Protein AF-A0A3B9KSN0-F1 (afdb_monomer)

Mean predicted aligned error: 15.6 Å

Foldseek 3Di:
DDDDDDDDDDDDDDDDDDDPDDDPDDPPLVVVVVCPVVCVVVLVVDPDPVVNVVVVVVNVVVCVVPVPPPPVVQDLKWWLLNLCVVVVVVVQFPWAEEEEEELQQATSVRAHSQQSPPDDPGHHDQEYEYEDEPVCPPRGRDPPRDDDPNHDYHYAYPPDGDDDPVRLLVTQAYEYGHAAQQFPPTPSLVVLLVRQVSCLVNVHEYEYGKDFHVDFLPDFDDDQDPVLRGHGRRSAISLRSNVVSCPPPRPPHRYAYSHMDRRDCPPDPRPVDNDPDDPVPRPDDDDDDDDDDDD

Nearest PDB structures (foldseek):
  4k05-assembly1_A  TM=8.332E-01  e=2.828E-12  Bacteroides fragilis NCTC 9343
  4jja-assembly1_A  TM=7.643E-01  e=1.965E-10  Bacteroides fragilis NCTC 9343
  3ezs-assembly1_B  TM=4.685E-01  e=1.096E-02  Helicobacter pylori 26695
  5b3h-assembly2_E  TM=4.345E-01  e=6.315E-01  Arabidopsis thaliana
  4wqm-assembly1_A  TM=4.660E-01  e=2.821E+00  Ectopseudomonas mendocina

Secondary structure (DSSP, 8-state):
---------------------------HHHHHHT-HHHHHHHHHH--SHHHHHHHHHHHHHHHHHT---------SEE-HHHHHHHTTTGGGBTSEEEEEE-TT-B-TTS-BHHHHT---TTBEEEEEEEEE-GGGTT----TTPPPPTT-EEEEEETTB----HHHHTT-SEEEEE----SBTT-HHHHHHHHHHHHHHHHTPEEEEE----SS-TT--EEEEETTTTEEEE----HHHHHHHHHHHTSTT-EEEEEPPEES-TTS-TT-S-S-SS-GGG----SS--------

Sequence (295 aa):
MWYSVRFHISLFLRTEKVCVSFFPIFPIPLIFLLNIPFLYRILPEMQHPHYKVLFLLLLLVSCLLFSPKNTSAESPVSYGIDVLKDLEYEPLEWRRTAVFCNHSSLNRQGRHLLDVLNPSDQIAIPLIYIFNAPQWKGLSIPEETIWMDSTIIRYQQYPYFHFHIRDILSCDAILFDMQLSGIVDDPALSILQIAASLAQKHDLELIVCDRPPLARVDTCQGPWHEGFELPYQYGLTSGELAHYFGTYFFPGLRLSIIPMDIRNRQDIPHLTSPYPVKVDTLLLNSEQGKYVIGL

Solvent-accessible surface area (backbone atoms only — not comparable to full-atom values): 17989 Å² total; per-residue (Å²): 144,76,89,79,86,79,87,84,84,88,80,92,76,86,80,93,73,88,79,86,74,88,69,78,91,64,64,72,65,59,65,57,70,77,32,63,74,57,54,69,60,51,66,74,70,55,88,53,72,68,60,56,54,52,50,52,49,52,51,50,51,49,49,65,77,60,52,77,75,83,69,70,79,73,65,47,53,36,38,6,64,43,42,40,56,75,54,73,41,59,96,43,45,91,31,36,28,30,37,41,35,38,58,60,25,49,39,87,86,68,47,42,51,62,52,71,67,48,94,49,100,58,53,43,58,57,33,36,39,41,51,44,42,79,90,46,70,94,64,59,64,64,88,85,59,58,79,63,94,81,41,46,77,43,84,35,45,58,95,58,77,84,83,56,66,70,64,61,71,67,34,48,29,38,39,38,32,62,66,40,59,31,42,72,92,31,68,55,56,55,49,51,55,48,48,48,49,53,16,40,76,67,73,19,34,32,35,28,35,13,37,71,29,74,38,65,47,90,44,73,44,71,64,74,38,81,94,75,74,37,34,34,25,53,29,46,33,56,34,56,47,50,52,49,42,30,64,77,75,31,72,84,37,46,61,46,51,37,59,58,48,68,60,65,72,85,78,50,101,76,49,94,59,96,50,100,56,73,76,92,65,54,87,62,86,80,86,77,95,76,87,84,91,81,136

Structure (mmCIF, N/CA/C/O backbone):
data_AF-A0A3B9KSN0-F1
#
_entry.id   AF-A0A3B9KSN0-F1
#
loop_
_atom_site.group_PDB
_atom_site.id
_atom_site.type_symbol
_atom_site.label_atom_id
_atom_site.label_alt_id
_atom_site.label_comp_id
_atom_site.label_asym_id
_atom_site.label_entity_id
_atom_site.label_seq_id
_atom_site.pdbx_PDB_ins_code
_atom_site.Cartn_x
_atom_site.Cartn_y
_atom_site.Cartn_z
_atom_site.occupancy
_atom_site.B_iso_or_equiv
_atom_site.auth_seq_id
_atom_site.auth_comp_id
_atom_site.auth_asym_id
_atom_site.auth_atom_id
_atom_site.pdbx_PDB_model_num
ATOM 1 N N . MET A 1 1 ? 17.320 25.931 -37.138 1.00 36.78 1 MET A N 1
ATOM 2 C CA . MET A 1 1 ? 16.152 25.651 -37.994 1.00 36.78 1 MET A CA 1
ATOM 3 C C . MET A 1 1 ? 14.894 25.828 -37.152 1.00 36.78 1 MET A C 1
ATOM 5 O O . MET A 1 1 ? 14.400 24.875 -36.582 1.00 36.78 1 MET A O 1
ATOM 9 N N . TRP A 1 2 ? 14.465 27.079 -36.986 1.00 24.19 2 TRP A N 1
ATOM 10 C CA . TRP A 1 2 ? 13.193 27.486 -36.382 1.00 24.19 2 TRP A CA 1
ATOM 11 C C . TRP A 1 2 ? 12.721 28.663 -37.235 1.00 24.19 2 TRP A C 1
ATOM 13 O O . TRP A 1 2 ? 13.391 29.694 -37.287 1.00 24.19 2 TRP A O 1
ATOM 23 N N . TYR A 1 3 ? 11.646 28.470 -37.996 1.00 25.97 3 TYR A N 1
ATOM 24 C CA . TYR A 1 3 ? 11.054 29.524 -38.812 1.00 25.97 3 TYR A CA 1
ATOM 25 C C . TYR A 1 3 ? 10.249 30.455 -37.900 1.00 25.97 3 TYR A C 1
ATOM 27 O O . TYR A 1 3 ? 9.183 30.094 -37.413 1.00 25.97 3 TYR A O 1
ATOM 35 N N . SER A 1 4 ? 10.767 31.663 -37.674 1.00 27.12 4 SER A N 1
ATOM 36 C CA . SER A 1 4 ? 9.970 32.805 -37.231 1.00 27.12 4 SER A CA 1
ATOM 37 C C . SER A 1 4 ? 9.378 33.452 -38.477 1.00 27.12 4 SER A C 1
ATOM 39 O O . SER A 1 4 ? 10.101 34.060 -39.266 1.00 27.12 4 SER A O 1
ATOM 41 N N . VAL A 1 5 ? 8.071 33.305 -38.685 1.00 27.94 5 VAL A N 1
ATOM 42 C CA . VAL A 1 5 ? 7.364 34.080 -39.707 1.00 27.94 5 VAL A CA 1
ATOM 43 C C . VAL A 1 5 ? 6.864 35.362 -39.048 1.00 27.94 5 VAL A C 1
ATOM 45 O O . VAL A 1 5 ? 5.807 35.402 -38.426 1.00 27.94 5 VAL A O 1
ATOM 48 N N . ARG A 1 6 ? 7.673 36.419 -39.164 1.00 27.30 6 ARG A N 1
ATOM 49 C CA . ARG A 1 6 ? 7.246 37.810 -38.981 1.00 27.30 6 ARG A CA 1
ATOM 50 C C . ARG A 1 6 ? 6.526 38.257 -40.249 1.00 27.30 6 ARG A C 1
ATOM 52 O O . ARG A 1 6 ? 7.155 38.329 -41.300 1.00 27.30 6 ARG A O 1
ATOM 59 N N . PHE A 1 7 ? 5.258 38.641 -40.142 1.00 27.08 7 PHE A N 1
ATOM 60 C CA . PHE A 1 7 ? 4.643 39.516 -41.138 1.00 27.08 7 PHE A CA 1
ATOM 61 C C . PHE A 1 7 ? 4.786 40.966 -40.677 1.00 27.08 7 PHE A C 1
ATOM 63 O O . PHE A 1 7 ? 4.162 41.400 -39.712 1.00 27.08 7 PHE A O 1
ATOM 70 N N . HIS A 1 8 ? 5.654 41.701 -41.369 1.00 29.08 8 HIS A N 1
ATOM 71 C CA . HIS A 1 8 ? 5.742 43.154 -41.310 1.00 29.08 8 HIS A CA 1
ATOM 72 C C . HIS A 1 8 ? 4.988 43.714 -42.516 1.00 29.08 8 HIS A C 1
ATOM 74 O O . HIS A 1 8 ? 5.345 43.414 -43.652 1.00 29.08 8 HIS A O 1
ATOM 80 N N . ILE A 1 9 ? 3.990 44.561 -42.278 1.00 29.14 9 ILE A N 1
ATOM 81 C CA . ILE A 1 9 ? 3.516 45.520 -43.277 1.00 29.14 9 ILE A CA 1
ATOM 82 C C . ILE A 1 9 ? 3.751 46.895 -42.666 1.00 29.14 9 ILE A C 1
ATOM 84 O O . ILE A 1 9 ? 3.151 47.246 -41.650 1.00 29.14 9 ILE A O 1
ATOM 88 N N . SER A 1 10 ? 4.696 47.635 -43.240 1.00 34.50 10 SER A N 1
ATOM 89 C CA . SER A 1 10 ? 4.918 49.036 -42.916 1.00 34.50 10 SER A CA 1
ATOM 90 C C . SER A 1 10 ? 3.967 49.892 -43.748 1.00 34.50 10 SER A C 1
ATOM 92 O O . SER A 1 10 ? 3.859 49.718 -44.958 1.00 34.50 10 SER A O 1
ATOM 94 N N . LEU A 1 11 ? 3.314 50.862 -43.113 1.00 25.05 11 LEU A N 1
ATOM 95 C CA . LEU A 1 11 ? 2.949 52.091 -43.802 1.00 25.05 11 LEU A CA 1
ATOM 96 C C . LEU A 1 11 ? 3.168 53.258 -42.842 1.00 25.05 11 LEU A C 1
ATOM 98 O O . LEU A 1 11 ? 2.538 53.379 -41.794 1.00 25.05 11 LEU A O 1
ATOM 102 N N . PHE A 1 12 ? 4.138 54.082 -43.206 1.00 33.22 12 PHE A N 1
ATOM 103 C CA . PHE A 1 12 ? 4.416 55.367 -42.597 1.00 33.22 12 PHE A CA 1
ATOM 104 C C . PHE A 1 12 ? 3.365 56.355 -43.120 1.00 33.22 12 PHE A C 1
ATOM 106 O O . PHE A 1 12 ? 3.214 56.455 -44.334 1.00 33.22 12 PHE A O 1
ATOM 113 N N . LEU A 1 13 ? 2.651 57.051 -42.227 1.00 28.09 13 LEU A N 1
ATOM 114 C CA . LEU A 1 13 ? 2.314 58.487 -42.278 1.00 28.09 13 LEU A CA 1
ATOM 115 C C . LEU A 1 13 ? 1.107 58.809 -41.376 1.00 28.09 13 LEU A C 1
ATOM 117 O O . LEU A 1 13 ? -0.019 58.415 -41.643 1.00 28.09 13 LEU A O 1
ATOM 121 N N . ARG A 1 14 ? 1.412 59.595 -40.337 1.00 34.41 14 ARG A N 1
ATOM 122 C CA . ARG A 1 14 ? 0.699 60.783 -39.836 1.00 34.41 14 ARG A CA 1
ATOM 123 C C . ARG A 1 14 ? -0.831 60.721 -39.645 1.00 34.41 14 ARG A C 1
ATOM 125 O O . ARG A 1 14 ? -1.602 60.592 -40.585 1.00 34.41 14 ARG A O 1
ATOM 132 N N . THR A 1 15 ? -1.205 61.129 -38.432 1.00 36.09 15 THR A N 1
ATOM 133 C CA . THR A 1 15 ? -2.512 61.609 -37.940 1.00 36.09 15 THR A CA 1
ATOM 134 C C . THR A 1 15 ? -3.448 60.570 -37.320 1.00 36.09 15 THR A C 1
ATOM 136 O O . THR A 1 15 ? -3.740 59.516 -37.873 1.00 36.09 15 THR A O 1
ATOM 139 N N . GLU A 1 16 ? -3.847 60.919 -36.098 1.00 43.97 16 GLU A N 1
ATOM 140 C CA . GLU A 1 16 ? -4.714 60.235 -35.146 1.00 43.97 16 GLU A CA 1
ATOM 141 C C . GLU A 1 16 ? -5.924 59.547 -35.784 1.00 43.97 16 GLU A C 1
ATOM 143 O O . GLU A 1 16 ? -6.789 60.207 -36.358 1.00 43.97 16 GLU A O 1
ATOM 148 N N . LYS A 1 17 ? -6.043 58.228 -35.588 1.00 30.02 17 LYS A N 1
ATOM 149 C CA . LYS A 1 17 ? -7.334 57.534 -35.613 1.00 30.02 17 LYS A CA 1
ATOM 150 C C . LYS A 1 17 ? -7.382 56.451 -34.545 1.00 30.02 17 LYS A C 1
ATOM 152 O O . LYS A 1 17 ? -6.496 55.609 -34.431 1.00 30.02 17 LYS A O 1
ATOM 157 N N . VAL A 1 18 ? -8.459 56.529 -33.773 1.00 36.50 18 VAL A N 1
ATOM 158 C CA . VAL A 1 18 ? -8.940 55.566 -32.785 1.00 36.50 18 VAL A CA 1
ATOM 159 C C . VAL A 1 18 ? -8.891 54.153 -33.368 1.00 36.50 18 VAL A C 1
ATOM 161 O O . VAL A 1 18 ? -9.533 53.869 -34.378 1.00 36.50 18 VAL A O 1
ATOM 164 N N . CYS A 1 19 ? -8.129 53.271 -32.724 1.00 24.30 19 CYS A N 1
ATOM 165 C CA . CYS A 1 19 ? -8.075 51.858 -33.065 1.00 24.30 19 CYS A CA 1
ATOM 166 C C . CYS A 1 19 ? -9.128 51.129 -32.219 1.00 24.30 19 CYS A C 1
ATOM 168 O O . CYS A 1 19 ? -8.938 50.936 -31.020 1.00 24.30 19 CYS A O 1
ATOM 170 N N . VAL A 1 20 ? -10.257 50.766 -32.829 1.00 36.06 20 VAL A N 1
ATOM 171 C CA . VAL A 1 20 ? -11.187 49.786 -32.254 1.00 36.06 20 VAL A CA 1
ATOM 172 C C . VAL A 1 20 ? -10.593 48.412 -32.545 1.00 36.06 20 VAL A C 1
ATOM 174 O O . VAL A 1 20 ? -10.783 47.853 -33.623 1.00 36.06 20 VAL A O 1
ATOM 177 N N . SER A 1 21 ? -9.802 47.893 -31.611 1.00 30.80 21 SER A N 1
ATOM 178 C CA . SER A 1 21 ? -9.329 46.513 -31.650 1.00 30.80 21 SER A CA 1
ATOM 179 C C . SER A 1 21 ? -10.464 45.580 -31.229 1.00 30.80 21 SER A C 1
ATOM 181 O O . SER A 1 21 ? -10.981 45.661 -30.115 1.00 30.80 21 SER A O 1
ATOM 183 N N . PHE A 1 22 ? -10.858 44.688 -32.139 1.00 32.22 22 PHE A N 1
ATOM 184 C CA . PHE A 1 22 ? -11.723 43.547 -31.846 1.00 32.22 22 PHE A CA 1
ATOM 185 C C . PHE A 1 22 ? -11.026 42.652 -30.811 1.00 32.22 22 PHE A C 1
ATOM 187 O O . PHE A 1 22 ? -10.091 41.922 -31.138 1.00 32.22 22 PHE A O 1
ATOM 194 N N . PHE A 1 23 ? -11.462 42.732 -29.556 1.00 32.53 23 PHE A N 1
ATOM 195 C CA . PHE A 1 23 ? -11.124 41.744 -28.537 1.00 32.53 23 PHE A CA 1
ATOM 196 C C . PHE A 1 23 ? -12.028 40.513 -28.701 1.00 32.53 23 PHE A C 1
ATOM 198 O O . PHE A 1 23 ? -13.193 40.663 -29.086 1.00 32.53 23 PHE A O 1
ATOM 205 N N . PRO A 1 24 ? -11.530 39.296 -28.413 1.00 36.47 24 PRO A N 1
ATOM 206 C CA . PRO A 1 24 ? -12.381 38.117 -28.332 1.00 36.47 24 PRO A CA 1
ATOM 207 C C . PRO A 1 24 ? -13.467 38.367 -27.281 1.00 36.47 24 PRO A C 1
ATOM 209 O O . PRO A 1 24 ? -13.232 39.071 -26.299 1.00 36.47 24 PRO A O 1
ATOM 212 N N . ILE A 1 25 ? -14.661 37.826 -27.523 1.00 39.28 25 ILE A N 1
ATOM 213 C CA . ILE A 1 25 ? -15.854 37.996 -26.689 1.00 39.28 25 ILE A CA 1
ATOM 214 C C . ILE A 1 25 ? -15.565 37.412 -25.299 1.00 39.28 25 ILE A C 1
ATOM 216 O O . ILE A 1 25 ? -15.807 36.240 -25.030 1.00 39.28 25 ILE A O 1
ATOM 220 N N . PHE A 1 26 ? -15.000 38.228 -24.415 1.00 37.03 26 PHE A N 1
ATOM 221 C CA . PHE A 1 26 ? -14.989 37.959 -22.989 1.00 37.03 26 PHE A CA 1
ATOM 222 C C . PHE A 1 26 ? -16.405 38.194 -22.463 1.00 37.03 26 PHE A C 1
ATOM 224 O O . PHE A 1 26 ? -17.075 39.126 -22.925 1.00 37.03 26 PHE A O 1
ATOM 231 N N . PRO A 1 27 ? -16.888 37.393 -21.497 1.00 42.38 27 PRO A N 1
ATOM 232 C CA . PRO A 1 27 ? -18.123 37.731 -20.815 1.00 42.38 27 PRO A CA 1
ATOM 233 C C . PRO A 1 27 ? -17.962 39.152 -20.263 1.00 42.38 27 PRO A C 1
ATOM 235 O O . PRO A 1 27 ? -16.996 39.446 -19.560 1.00 42.38 27 PRO A O 1
ATOM 238 N N . ILE A 1 28 ? -18.900 40.031 -20.622 1.00 50.53 28 ILE A N 1
ATOM 239 C CA . ILE A 1 28 ? -18.973 41.453 -20.246 1.00 50.53 28 ILE A CA 1
ATOM 240 C C . ILE A 1 28 ? -18.545 41.733 -18.780 1.00 50.53 28 ILE A C 1
ATOM 242 O O . ILE A 1 28 ? -17.864 42.737 -18.565 1.00 50.53 28 ILE A O 1
ATOM 246 N N . PRO A 1 29 ? -18.816 40.867 -17.776 1.00 50.41 29 PRO A N 1
ATOM 247 C CA . PRO A 1 29 ? -18.314 41.087 -16.414 1.00 50.41 29 PRO A CA 1
ATOM 248 C C . PRO A 1 29 ? -16.789 41.034 -16.232 1.00 50.41 29 PRO A C 1
ATOM 250 O O . PRO A 1 29 ? -16.265 41.735 -15.367 1.00 50.41 29 PRO A O 1
ATOM 253 N N . LEU A 1 30 ? -16.045 40.259 -17.031 1.00 44.59 30 LEU A N 1
ATOM 254 C CA . LEU A 1 30 ? -14.591 40.121 -16.860 1.00 44.59 30 LEU A CA 1
ATOM 255 C C . LEU A 1 30 ? -13.837 41.399 -17.268 1.00 44.59 30 LEU A C 1
ATOM 257 O O . LEU A 1 30 ? -12.815 41.742 -16.677 1.00 44.59 30 LEU A O 1
ATOM 261 N N . ILE A 1 31 ? -14.385 42.144 -18.233 1.00 51.75 31 ILE A N 1
ATOM 262 C CA . ILE A 1 31 ? -13.849 43.438 -18.681 1.00 51.75 31 ILE A CA 1
ATOM 263 C C . ILE A 1 31 ? -13.995 44.503 -17.580 1.00 51.75 31 ILE A C 1
ATOM 265 O O . ILE A 1 31 ? -13.117 45.352 -17.431 1.00 51.75 31 ILE A O 1
ATOM 269 N N . PHE A 1 32 ? -15.063 44.441 -16.777 1.00 51.66 32 PHE A N 1
ATOM 270 C CA . PHE A 1 32 ? -15.295 45.381 -15.676 1.00 51.66 32 PHE A CA 1
ATOM 271 C C . PHE A 1 32 ? -14.448 45.078 -14.434 1.00 51.66 32 PHE A C 1
ATOM 273 O O . PHE A 1 32 ? -13.968 46.011 -13.792 1.00 51.66 32 PHE A O 1
ATOM 280 N N . LEU A 1 33 ? -14.208 43.801 -14.121 1.00 51.72 33 LEU A N 1
ATOM 281 C CA . LEU A 1 33 ? -13.356 43.400 -12.992 1.00 51.72 33 LEU A CA 1
ATOM 282 C C . LEU A 1 33 ? -11.872 43.741 -13.212 1.00 51.72 33 LEU A C 1
ATOM 284 O O . LEU A 1 33 ? -11.186 44.122 -12.267 1.00 51.72 33 LEU A O 1
ATOM 288 N N . LEU A 1 34 ? -11.380 43.671 -14.454 1.00 48.75 34 LEU A N 1
ATOM 289 C CA . LEU A 1 34 ? -9.981 43.971 -14.795 1.00 48.75 34 LEU A CA 1
ATOM 290 C C . LEU A 1 34 ? -9.664 45.472 -14.917 1.00 48.75 34 LEU A C 1
ATOM 292 O O . LEU A 1 34 ? -8.503 45.834 -15.099 1.00 48.75 34 LEU A O 1
ATOM 296 N N . ASN A 1 35 ? -10.656 46.360 -14.806 1.00 54.72 35 ASN A N 1
ATOM 297 C CA . ASN A 1 35 ? -10.470 47.794 -15.030 1.00 54.72 35 ASN A CA 1
ATOM 298 C C . ASN A 1 35 ? -11.071 48.654 -13.905 1.00 54.72 35 ASN A C 1
ATOM 300 O O . ASN A 1 35 ? -11.864 49.569 -14.133 1.00 54.72 35 ASN A O 1
ATOM 304 N N . ILE A 1 36 ? -10.621 48.416 -12.668 1.00 60.38 36 ILE A N 1
ATOM 305 C CA . ILE A 1 36 ? -10.849 49.323 -11.527 1.00 60.38 36 ILE A CA 1
ATOM 306 C C . ILE A 1 36 ? -10.570 50.805 -11.891 1.00 60.38 36 ILE A C 1
ATOM 308 O O . ILE A 1 36 ? -11.395 51.653 -11.544 1.00 60.38 36 ILE A O 1
ATOM 312 N N . PRO A 1 37 ? -9.517 51.164 -12.665 1.00 59.88 37 PRO A N 1
ATOM 313 C CA . PRO A 1 37 ? -9.276 52.556 -13.065 1.00 59.88 37 PRO A CA 1
ATOM 314 C C . PRO A 1 37 ? -10.385 53.170 -13.938 1.00 59.88 37 PRO A C 1
ATOM 316 O O . PRO A 1 37 ? -10.614 54.377 -13.889 1.00 59.88 37 PRO A O 1
ATOM 319 N N . PHE A 1 38 ? -11.096 52.359 -14.727 1.00 65.19 38 PHE A N 1
ATOM 320 C CA . PHE A 1 38 ? -12.195 52.815 -15.584 1.00 65.19 38 PHE A CA 1
ATOM 321 C C . PHE A 1 38 ? -13.448 53.160 -14.766 1.00 65.19 38 PHE A C 1
ATOM 323 O O . PHE A 1 38 ? -14.085 54.188 -15.001 1.00 65.19 38 PHE A O 1
ATOM 330 N N . LEU A 1 39 ? -13.754 52.353 -13.743 1.00 63.25 39 LEU A N 1
ATOM 331 C CA . LEU A 1 39 ? -14.859 52.593 -12.806 1.00 63.25 39 LEU A CA 1
ATOM 332 C C . LEU A 1 39 ? -14.691 53.916 -12.044 1.00 63.25 39 LEU A C 1
ATOM 334 O O . LEU A 1 39 ? -15.645 54.692 -11.946 1.00 63.25 39 LEU A O 1
ATOM 338 N N . TYR A 1 40 ? -13.470 54.219 -11.589 1.00 66.31 40 TYR A N 1
ATOM 339 C CA . TYR A 1 40 ? -13.146 55.492 -10.930 1.00 66.31 40 TYR A CA 1
ATOM 340 C C . TYR A 1 40 ? -13.321 56.717 -11.838 1.00 66.31 40 TYR A C 1
ATOM 342 O O . TYR A 1 40 ? -13.519 57.819 -11.330 1.00 66.31 40 TYR A O 1
ATOM 350 N N . ARG A 1 41 ? -13.280 56.541 -13.165 1.00 68.50 41 ARG A N 1
ATOM 351 C CA . ARG A 1 41 ? -13.418 57.633 -14.138 1.00 68.50 41 ARG A CA 1
ATOM 352 C C . ARG A 1 41 ? -14.873 57.932 -14.511 1.00 68.50 41 ARG A C 1
ATOM 354 O O . ARG A 1 41 ? -15.208 59.090 -14.710 1.00 68.50 41 ARG A O 1
ATOM 361 N N . ILE A 1 42 ? -15.738 56.915 -14.556 1.00 70.31 42 ILE A N 1
ATOM 362 C CA . ILE A 1 42 ? -17.151 57.058 -14.965 1.00 70.31 42 ILE A CA 1
ATOM 363 C C . ILE A 1 42 ? -18.060 57.471 -13.802 1.00 70.31 42 ILE A C 1
ATOM 365 O O . ILE A 1 42 ? -18.980 58.271 -13.978 1.00 70.31 42 ILE A O 1
ATOM 369 N N . LEU A 1 43 ? -17.824 56.939 -12.597 1.00 68.44 43 LEU A N 1
ATOM 370 C CA . LEU A 1 43 ? -18.660 57.231 -11.425 1.00 68.44 43 LEU A CA 1
ATOM 371 C C . LEU A 1 43 ? -18.779 58.739 -11.095 1.00 68.44 43 LEU A C 1
ATOM 373 O O . LEU A 1 43 ? -19.865 59.151 -10.670 1.00 68.44 43 LEU A O 1
ATOM 377 N N . PRO A 1 44 ? -17.742 59.585 -11.275 1.00 72.31 44 PRO A N 1
ATOM 378 C CA . PRO A 1 44 ? -17.844 61.036 -11.097 1.00 72.31 44 PRO A CA 1
ATOM 379 C C . PRO A 1 44 ? -18.638 61.756 -12.197 1.00 72.31 44 PRO A C 1
ATO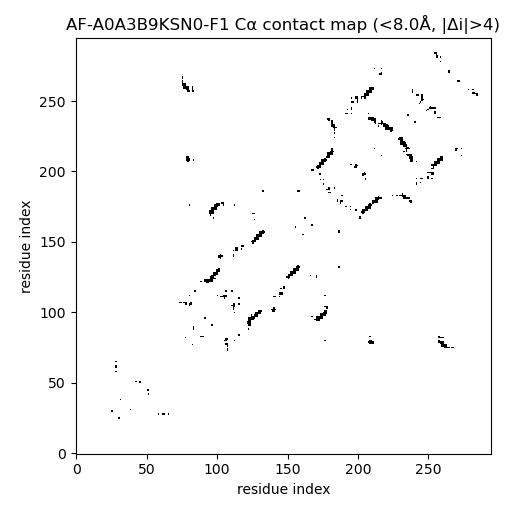M 381 O O . PRO A 1 44 ? -19.303 62.740 -11.889 1.00 72.31 44 PRO A O 1
ATOM 384 N N . GLU A 1 45 ? -18.613 61.271 -13.445 1.00 72.00 45 GLU A N 1
ATOM 385 C CA . GLU A 1 45 ? -19.261 61.924 -14.601 1.00 72.00 45 GLU A CA 1
ATOM 386 C C . GLU A 1 45 ? -20.792 61.751 -14.625 1.00 72.00 45 GLU A C 1
ATOM 388 O O . GLU A 1 45 ? -21.502 62.512 -15.284 1.00 72.00 45 GLU A O 1
ATOM 393 N N . MET A 1 46 ? -21.338 60.792 -13.869 1.00 74.44 46 MET A N 1
ATOM 394 C CA . MET A 1 46 ? -22.787 60.611 -13.755 1.00 74.44 46 MET A CA 1
ATOM 395 C C . MET A 1 46 ? -23.432 61.708 -12.888 1.00 74.44 46 MET A C 1
ATOM 397 O O . MET A 1 46 ? -23.252 61.740 -11.668 1.00 74.44 46 MET A O 1
ATOM 401 N N . GLN A 1 47 ? -24.229 62.576 -13.521 1.00 72.50 47 GLN A N 1
ATOM 402 C CA . GLN A 1 47 ? -24.805 63.784 -12.908 1.00 72.50 47 GLN A CA 1
ATOM 403 C C . GLN A 1 47 ? -25.911 63.517 -11.873 1.00 72.50 47 GLN A C 1
ATOM 405 O O . GLN A 1 47 ? -26.068 64.304 -10.943 1.00 72.50 47 GLN A O 1
ATOM 410 N N . HIS A 1 48 ? -26.663 62.413 -11.990 1.00 79.69 48 HIS A N 1
ATOM 411 C CA . HIS A 1 48 ? -27.767 62.113 -11.070 1.00 79.69 48 HIS A CA 1
ATOM 412 C C . HIS A 1 48 ? -27.477 60.894 -10.177 1.00 79.69 48 HIS A C 1
ATOM 414 O O . HIS A 1 48 ? -27.014 59.860 -10.670 1.00 79.69 48 HIS A O 1
ATOM 420 N N . PRO A 1 49 ? -27.802 60.966 -8.872 1.00 77.62 49 PRO A N 1
ATOM 421 C CA . PRO A 1 49 ? -27.458 59.927 -7.899 1.00 77.62 49 PRO A CA 1
ATOM 422 C C . PRO A 1 49 ? -28.163 58.588 -8.165 1.00 77.62 49 PRO A C 1
ATOM 424 O O . PRO A 1 49 ? -27.577 57.531 -7.936 1.00 77.62 49 PRO A O 1
ATOM 427 N N . HIS A 1 50 ? -29.380 58.609 -8.718 1.00 79.50 50 HIS A N 1
ATOM 428 C CA . HIS A 1 50 ? -30.159 57.396 -8.992 1.00 79.50 50 HIS A CA 1
ATOM 429 C C . HIS A 1 50 ? -29.518 56.495 -10.063 1.00 79.50 50 HIS A C 1
ATOM 431 O O . HIS A 1 50 ? -29.607 55.273 -9.958 1.00 79.50 50 HIS A O 1
ATOM 437 N N . TYR A 1 51 ? -28.798 57.067 -11.038 1.00 79.69 51 TYR A N 1
ATOM 438 C CA . TYR A 1 51 ? -28.087 56.281 -12.056 1.00 79.69 51 TYR A CA 1
ATOM 439 C C . TYR A 1 51 ? -26.856 55.568 -11.488 1.00 79.69 51 TYR A C 1
ATOM 441 O O . TYR A 1 51 ? -26.569 54.446 -11.894 1.00 79.69 51 TYR A O 1
ATOM 449 N N . LYS A 1 52 ? -26.175 56.159 -10.494 1.00 80.00 52 LYS A N 1
ATOM 450 C CA . LYS A 1 52 ? -25.040 55.510 -9.812 1.00 80.00 52 LYS A CA 1
ATOM 451 C C . LYS A 1 52 ? -25.495 54.285 -9.026 1.00 80.00 52 LYS A C 1
ATOM 453 O O . LYS A 1 52 ? -24.861 53.237 -9.100 1.00 80.00 52 LYS A O 1
ATOM 458 N N . VAL A 1 53 ? -26.614 54.414 -8.309 1.00 82.94 53 VAL A N 1
ATOM 459 C CA . VAL A 1 53 ? -27.209 53.313 -7.538 1.00 82.94 53 VAL A CA 1
ATOM 460 C C . VAL A 1 53 ? -27.665 52.190 -8.468 1.00 82.94 53 VAL A C 1
ATOM 462 O O . VAL A 1 53 ? -27.335 51.033 -8.223 1.00 82.94 53 VAL A O 1
ATOM 465 N N . LEU A 1 54 ? -28.347 52.524 -9.569 1.00 84.50 54 LEU A N 1
ATOM 466 C CA . LEU A 1 54 ? -28.778 51.541 -10.565 1.00 84.50 54 LEU A CA 1
ATOM 467 C C . LEU A 1 54 ? -27.587 50.825 -11.220 1.00 84.50 54 LEU A C 1
ATOM 469 O O . LEU A 1 54 ? -27.612 49.608 -11.374 1.00 84.50 54 LEU A O 1
ATOM 473 N N . PHE A 1 55 ? -26.530 51.561 -11.564 1.00 81.62 55 PHE A N 1
ATOM 474 C CA . PHE A 1 55 ? -25.319 50.999 -12.157 1.00 81.62 55 PHE A CA 1
ATOM 475 C C . PHE A 1 55 ? -24.587 50.052 -11.195 1.00 81.62 55 PHE A C 1
ATOM 477 O O . PHE A 1 55 ? -24.208 48.954 -11.592 1.00 81.62 55 PHE A O 1
ATOM 484 N N . LEU A 1 56 ? -24.445 50.426 -9.918 1.00 84.00 56 LEU A N 1
ATOM 485 C CA . LEU A 1 5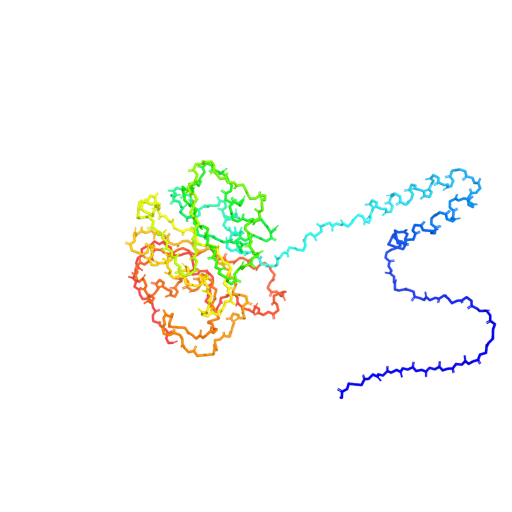6 ? -23.860 49.557 -8.891 1.00 84.00 56 LEU A CA 1
ATOM 486 C C . LEU A 1 56 ? -24.714 48.307 -8.633 1.00 84.00 56 LEU A C 1
ATOM 488 O O . LEU A 1 56 ? -24.159 47.222 -8.483 1.00 84.00 56 LEU A O 1
ATOM 492 N N . LEU A 1 57 ? -26.046 48.432 -8.638 1.00 85.62 57 LEU A N 1
ATOM 493 C CA . LEU A 1 57 ? -26.968 47.294 -8.541 1.00 85.62 57 LEU A CA 1
ATOM 494 C C . LEU A 1 57 ? -26.818 46.339 -9.726 1.00 85.62 57 LEU A C 1
ATOM 496 O O . LEU A 1 57 ? -26.735 45.133 -9.523 1.00 85.62 57 LEU A O 1
ATOM 500 N N . LEU A 1 58 ? -26.734 46.861 -10.951 1.00 84.81 58 LEU A N 1
ATOM 501 C CA . LEU A 1 58 ? -26.517 46.049 -12.150 1.00 84.81 58 LEU A CA 1
ATOM 502 C C . LEU A 1 58 ? -25.154 45.352 -12.129 1.00 84.81 58 LEU A C 1
ATOM 504 O O . LEU A 1 58 ? -25.059 44.192 -12.523 1.00 84.81 58 LEU A O 1
ATOM 508 N N . LEU A 1 59 ? -24.116 46.022 -11.624 1.00 82.50 59 LEU A N 1
ATOM 509 C CA . LEU A 1 59 ? -22.785 45.437 -11.465 1.00 82.50 59 LEU A CA 1
ATOM 510 C C . LEU A 1 59 ? -22.802 44.322 -10.408 1.00 82.50 59 LEU A C 1
ATOM 512 O O . LEU A 1 59 ? -22.275 43.240 -10.650 1.00 82.50 59 LEU A O 1
ATOM 516 N N . LEU A 1 60 ? -23.491 44.532 -9.284 1.00 83.25 60 LEU A N 1
ATOM 517 C CA . LEU A 1 60 ? -23.662 43.527 -8.233 1.00 83.25 60 LEU A CA 1
ATOM 518 C C . LEU A 1 60 ? -24.473 42.314 -8.717 1.00 83.25 60 LEU A C 1
ATOM 520 O O . LEU A 1 60 ? -24.066 41.178 -8.490 1.00 83.25 60 LEU A O 1
ATOM 524 N N . VAL A 1 61 ? -25.570 42.538 -9.447 1.00 85.75 61 VAL A N 1
ATOM 525 C CA . VAL A 1 61 ? -26.363 41.469 -10.077 1.00 85.75 61 VAL A CA 1
ATOM 526 C C . VAL A 1 61 ? -25.533 40.725 -11.124 1.00 85.75 61 VAL A C 1
ATOM 528 O O . VAL A 1 61 ? -25.551 39.499 -11.151 1.00 85.75 61 VAL A O 1
ATOM 531 N N . SER A 1 62 ? -24.742 41.430 -11.937 1.00 81.00 62 SER A N 1
ATOM 532 C CA . SER A 1 62 ? -23.822 40.800 -12.889 1.00 81.00 62 SER A CA 1
ATOM 533 C C . SER A 1 62 ? -22.765 39.946 -12.182 1.00 81.00 62 SER A C 1
ATOM 535 O O . SER A 1 62 ? -22.472 38.855 -12.658 1.00 81.00 62 SER A O 1
ATOM 537 N N . CYS A 1 63 ? -22.206 40.395 -11.056 1.00 76.56 63 CYS A N 1
ATOM 538 C CA . CYS A 1 63 ? -21.259 39.600 -10.268 1.00 76.56 63 CYS A CA 1
ATOM 539 C C . CYS A 1 63 ? -21.914 38.351 -9.665 1.00 76.56 63 CYS A C 1
ATOM 541 O O . CYS A 1 63 ? -21.304 37.287 -9.672 1.00 76.56 63 CYS A O 1
ATOM 543 N N . LEU A 1 64 ? -23.160 38.450 -9.194 1.00 77.31 64 LEU A N 1
ATOM 544 C CA . LEU A 1 64 ? -23.905 37.307 -8.657 1.00 77.31 64 LEU A CA 1
ATOM 545 C C . LEU A 1 64 ? -24.269 36.284 -9.746 1.00 77.31 64 LEU A C 1
ATOM 547 O O . LEU A 1 64 ? -24.194 35.083 -9.505 1.00 77.31 64 LEU A O 1
ATOM 551 N N . LEU A 1 65 ? -24.620 36.743 -10.953 1.00 76.31 65 LEU A N 1
ATOM 552 C CA . LEU A 1 65 ? -24.954 35.871 -12.088 1.00 76.31 65 LEU A CA 1
ATOM 553 C C . LEU A 1 65 ? -23.727 35.201 -12.725 1.00 76.31 65 LEU A C 1
ATOM 555 O O . LEU A 1 65 ? -23.862 34.142 -13.334 1.00 76.31 65 LEU A O 1
ATOM 559 N N . PHE A 1 66 ? -22.542 35.801 -12.583 1.00 66.31 66 PHE A N 1
ATOM 560 C CA . PHE A 1 66 ? -21.273 35.292 -13.117 1.00 66.31 66 PHE A CA 1
ATOM 561 C C . PHE A 1 66 ? -20.314 34.798 -12.037 1.00 66.31 66 PHE A C 1
ATOM 563 O O . PHE A 1 66 ? -19.123 34.630 -12.307 1.00 66.31 66 PHE A O 1
ATOM 570 N N . SER A 1 67 ? -20.818 34.534 -10.830 1.00 61.66 67 SER A N 1
ATOM 571 C CA . SER A 1 67 ? -20.030 33.846 -9.817 1.00 61.66 67 SER A CA 1
ATOM 572 C C . SER A 1 67 ? -19.526 32.545 -10.448 1.00 61.66 67 SER A C 1
ATOM 574 O O . SER A 1 67 ? -20.357 31.770 -10.937 1.00 61.66 67 SER A O 1
ATOM 576 N N . PRO A 1 68 ? -18.200 32.315 -10.524 1.00 59.25 68 PRO A N 1
ATOM 577 C CA . PRO A 1 68 ? -17.685 31.091 -11.105 1.00 59.25 68 PRO A CA 1
ATOM 578 C C . PRO A 1 68 ? -18.327 29.953 -10.325 1.00 59.25 68 PRO A C 1
ATOM 580 O O . PRO A 1 68 ? -18.159 29.844 -9.109 1.00 59.25 68 PRO A O 1
ATOM 583 N N . LYS A 1 69 ? -19.143 29.139 -11.003 1.00 51.25 69 LYS A N 1
ATOM 584 C CA . LYS A 1 69 ? -19.521 27.857 -10.429 1.00 51.25 69 LYS A CA 1
ATOM 585 C C . LYS A 1 69 ? -18.191 27.154 -10.229 1.00 51.25 69 LYS A C 1
ATOM 587 O O . LYS A 1 69 ? -17.504 26.894 -11.214 1.00 51.25 69 LYS A O 1
ATOM 592 N N . ASN A 1 70 ? -17.811 26.912 -8.977 1.00 42.78 70 ASN A N 1
ATOM 593 C CA . ASN A 1 70 ? -16.731 25.998 -8.642 1.00 42.78 70 ASN A CA 1
ATOM 594 C C . ASN A 1 70 ? -17.175 24.605 -9.103 1.00 42.78 70 ASN A C 1
ATOM 596 O O . ASN A 1 70 ? -17.575 23.768 -8.304 1.00 42.78 70 ASN A O 1
ATOM 600 N N . THR A 1 71 ? -17.157 24.357 -10.411 1.00 45.53 71 THR A N 1
ATOM 601 C CA . THR A 1 71 ? -16.978 23.016 -10.927 1.00 45.53 71 THR A CA 1
ATOM 602 C C . THR A 1 71 ? -15.541 22.699 -10.565 1.00 45.53 71 THR A C 1
ATOM 604 O O . THR A 1 71 ? -14.620 23.033 -11.311 1.00 45.53 71 THR A O 1
ATOM 607 N N . SER A 1 72 ? -15.331 22.150 -9.365 1.00 46.78 72 SER A N 1
ATOM 608 C CA . SER A 1 72 ? -14.149 21.333 -9.126 1.00 46.78 72 SER A CA 1
ATOM 609 C C . SER A 1 72 ? -14.067 20.414 -10.333 1.00 46.78 72 SER A C 1
ATOM 611 O O . SER A 1 72 ? -15.021 19.674 -10.574 1.00 46.78 72 SER A O 1
ATOM 613 N N . ALA A 1 73 ? -13.028 20.562 -11.155 1.00 48.75 73 ALA A N 1
ATOM 614 C CA . ALA A 1 73 ? -12.779 19.624 -12.232 1.00 48.75 73 ALA A CA 1
ATOM 615 C C . ALA A 1 73 ? -12.687 18.256 -11.555 1.00 48.75 73 ALA A C 1
ATOM 617 O O . ALA A 1 73 ? -11.731 17.990 -10.828 1.00 48.75 73 ALA A O 1
ATOM 618 N N . GLU A 1 74 ? -13.756 17.469 -11.649 1.00 53.88 74 GLU A N 1
ATOM 619 C CA . GLU A 1 74 ? -13.793 16.145 -11.059 1.00 53.88 74 GLU A CA 1
ATOM 620 C C . GLU A 1 74 ? -12.706 15.361 -11.782 1.00 53.88 74 GLU A C 1
ATOM 622 O O . GLU A 1 74 ? -12.732 15.249 -13.009 1.00 53.88 74 GLU A O 1
ATOM 627 N N . SER A 1 75 ? -11.692 14.915 -11.037 1.00 57.44 75 SER A N 1
ATOM 628 C CA . SER A 1 75 ? -10.690 14.008 -11.586 1.00 57.44 75 SER A CA 1
ATOM 629 C C . SER A 1 75 ? -11.437 12.829 -12.221 1.00 57.44 75 SER A C 1
ATOM 631 O O . SER A 1 75 ? -12.263 12.223 -11.534 1.00 57.44 75 SER A O 1
ATOM 633 N N . PRO A 1 76 ? -11.167 12.477 -13.493 1.00 66.38 76 PRO A N 1
ATOM 634 C CA . PRO A 1 76 ? -11.843 11.365 -14.167 1.00 66.38 76 PRO A CA 1
ATOM 635 C C . PRO A 1 76 ? -11.488 9.998 -13.552 1.00 66.38 76 PRO A C 1
ATOM 637 O O . PRO A 1 76 ? -12.037 8.967 -13.937 1.00 66.38 76 PRO A O 1
ATOM 640 N N . VAL A 1 77 ? -10.555 9.978 -12.595 1.00 69.69 77 VAL A N 1
ATOM 641 C CA . VAL A 1 77 ? -10.108 8.784 -11.882 1.00 69.69 77 VAL A CA 1
ATOM 642 C C . VAL A 1 77 ? -10.359 8.956 -10.392 1.00 69.69 77 VAL A C 1
ATOM 644 O O . VAL A 1 77 ? -9.893 9.925 -9.785 1.00 69.69 77 VAL A O 1
ATOM 647 N N . SER A 1 78 ? -11.067 7.986 -9.820 1.00 83.31 78 SER A N 1
ATOM 648 C CA . SER A 1 78 ? -11.125 7.722 -8.385 1.00 83.31 78 SER A CA 1
ATOM 649 C C . SER A 1 78 ? -10.118 6.623 -8.059 1.00 83.31 78 SER A C 1
ATOM 651 O O . SER A 1 78 ? -10.187 5.526 -8.615 1.00 83.31 78 SER A O 1
ATOM 653 N N . TYR A 1 79 ? -9.160 6.924 -7.185 1.00 90.38 79 TYR A N 1
ATOM 654 C CA . TYR A 1 79 ? -8.161 5.952 -6.740 1.00 90.38 79 TYR A CA 1
ATOM 655 C C . TYR A 1 79 ? -8.777 4.953 -5.754 1.00 90.38 79 TYR A C 1
ATOM 657 O O . TYR A 1 79 ? -9.881 5.173 -5.256 1.00 90.38 79 TYR A O 1
ATOM 665 N N . GLY A 1 80 ? -8.056 3.885 -5.404 1.00 91.44 80 GLY A N 1
ATOM 666 C CA . GLY A 1 80 ? -8.549 2.899 -4.437 1.00 91.44 80 GLY A CA 1
ATOM 667 C C . GLY A 1 80 ? -8.980 3.518 -3.099 1.00 91.44 80 GLY A C 1
ATOM 668 O O . GLY A 1 80 ? -9.987 3.113 -2.536 1.00 91.44 80 GLY A O 1
ATOM 669 N N . ILE A 1 81 ? -8.308 4.578 -2.632 1.00 93.19 81 ILE A N 1
ATOM 670 C CA . ILE A 1 81 ? -8.721 5.348 -1.442 1.00 93.19 81 ILE A CA 1
ATOM 671 C C . ILE A 1 81 ? -10.099 6.020 -1.599 1.00 93.19 81 ILE A C 1
ATOM 673 O O . ILE A 1 81 ? -10.866 6.111 -0.642 1.00 93.19 81 ILE A O 1
ATOM 677 N N . ASP A 1 82 ? -10.416 6.510 -2.796 1.00 91.50 82 ASP A N 1
ATOM 678 C CA . ASP A 1 82 ? -11.697 7.143 -3.092 1.00 91.50 82 ASP A CA 1
ATOM 679 C C . ASP A 1 82 ? -12.811 6.091 -3.141 1.00 91.50 82 ASP A C 1
ATOM 681 O O . ASP A 1 82 ? -13.884 6.307 -2.584 1.00 91.50 82 ASP A O 1
ATOM 685 N N . VAL A 1 83 ? -12.531 4.938 -3.755 1.00 90.31 83 VAL A N 1
ATOM 686 C CA . VAL A 1 83 ? -13.458 3.800 -3.825 1.00 90.31 83 VAL A CA 1
ATOM 687 C C . VAL A 1 83 ? -13.689 3.194 -2.444 1.00 90.31 83 VAL A C 1
ATOM 689 O O . VAL A 1 83 ? -14.824 2.903 -2.092 1.00 90.31 83 VAL A O 1
ATOM 692 N N . LEU A 1 84 ? -12.648 3.077 -1.619 1.00 90.44 84 LEU A N 1
ATOM 693 C CA . LEU A 1 84 ? -12.758 2.618 -0.235 1.00 90.44 84 LEU A CA 1
ATOM 694 C C . LEU A 1 84 ? -13.764 3.459 0.563 1.00 90.44 84 LEU A C 1
ATOM 696 O O . LEU A 1 84 ? -14.557 2.917 1.330 1.00 90.44 84 LEU A O 1
ATOM 700 N N . LYS A 1 85 ? -13.743 4.780 0.366 1.00 89.31 85 LYS A N 1
ATOM 701 C CA . LYS A 1 85 ? -14.711 5.687 0.983 1.00 89.31 85 LYS A CA 1
ATOM 702 C C . LYS A 1 85 ? -16.117 5.512 0.406 1.00 89.31 85 LYS A C 1
ATOM 704 O O . LYS A 1 85 ? -17.080 5.555 1.165 1.00 89.31 85 LYS A O 1
ATOM 709 N N . ASP A 1 86 ? -16.239 5.341 -0.910 1.00 87.56 86 ASP A N 1
ATOM 710 C CA . ASP A 1 86 ? -17.528 5.102 -1.573 1.00 87.56 86 ASP A CA 1
ATOM 711 C C . ASP A 1 86 ? -18.162 3.762 -1.129 1.00 87.56 86 ASP A C 1
ATOM 713 O O . ASP A 1 86 ? -19.384 3.641 -1.120 1.00 87.56 86 ASP A O 1
ATOM 717 N N . LEU A 1 87 ? -17.345 2.790 -0.708 1.00 86.50 87 LEU A N 1
ATOM 718 C CA . LEU A 1 87 ? -17.751 1.520 -0.087 1.00 86.50 87 LEU A CA 1
ATOM 719 C C . LEU 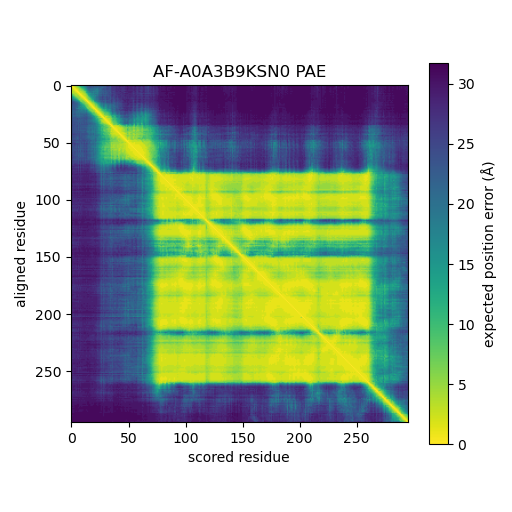A 1 87 ? -17.995 1.626 1.429 1.00 86.50 87 LEU A C 1
ATOM 721 O O . LEU A 1 87 ? -18.057 0.608 2.109 1.00 86.50 87 LEU A O 1
ATOM 725 N N . GLU A 1 88 ? -18.063 2.841 1.979 1.00 88.62 88 GLU A N 1
ATOM 726 C CA . GLU A 1 88 ? -18.264 3.088 3.415 1.00 88.62 88 GLU A CA 1
ATOM 727 C C . GLU A 1 88 ? -17.263 2.336 4.314 1.00 88.62 88 GLU A C 1
ATOM 729 O O . GLU A 1 88 ? -17.553 2.008 5.457 1.00 88.62 88 GLU A O 1
ATOM 734 N N . TYR A 1 89 ? -16.045 2.106 3.812 1.00 90.94 89 TYR A N 1
ATOM 735 C CA . TYR A 1 89 ? -14.976 1.378 4.497 1.00 90.94 89 TYR A CA 1
ATOM 736 C C . TYR A 1 89 ? -15.251 -0.108 4.784 1.00 90.94 89 TYR A C 1
ATOM 738 O O . TYR A 1 89 ? -14.484 -0.703 5.543 1.00 90.94 89 TYR A O 1
ATOM 746 N N . GLU A 1 90 ? -16.236 -0.733 4.125 1.00 89.88 90 GLU A N 1
ATOM 747 C CA . GLU A 1 90 ? -16.565 -2.167 4.261 1.00 89.88 90 GLU A CA 1
ATOM 748 C C . GLU A 1 90 ? -15.319 -3.088 4.271 1.00 89.88 90 GLU A C 1
ATOM 750 O O . GLU A 1 90 ? -15.207 -3.924 5.172 1.00 89.88 90 GLU A O 1
ATOM 755 N N . PRO A 1 91 ? -14.307 -2.925 3.382 1.00 89.12 91 PRO A N 1
ATOM 756 C CA . PRO A 1 91 ? -13.121 -3.791 3.387 1.00 89.12 91 PRO A CA 1
ATOM 757 C C . PRO A 1 91 ? -12.280 -3.744 4.676 1.00 89.12 91 PRO A C 1
ATOM 759 O O . PRO A 1 91 ? -11.426 -4.611 4.890 1.00 89.12 91 PRO A O 1
ATOM 762 N N . LEU A 1 92 ? -12.465 -2.716 5.509 1.00 91.94 92 LEU A N 1
ATOM 763 C CA . LEU A 1 92 ? -11.744 -2.497 6.765 1.00 91.94 92 LEU A CA 1
ATOM 764 C C . LEU A 1 92 ? -12.582 -2.820 8.004 1.00 91.94 92 LEU A C 1
ATOM 766 O O . LEU A 1 92 ? -12.039 -2.823 9.113 1.00 91.94 92 LEU A O 1
ATOM 770 N N . GLU A 1 93 ? -13.881 -3.068 7.843 1.00 89.50 93 GLU A N 1
ATOM 771 C CA . GLU A 1 93 ? -14.766 -3.327 8.970 1.00 89.50 93 GLU A CA 1
ATOM 772 C C . GLU A 1 93 ? -14.327 -4.560 9.761 1.00 89.50 93 GLU A C 1
ATOM 774 O O . GLU A 1 93 ? -13.842 -5.555 9.214 1.00 89.50 93 GLU A O 1
ATOM 779 N N . TRP A 1 94 ? -14.510 -4.492 11.083 1.00 85.50 94 TRP A N 1
ATOM 780 C CA . TRP A 1 94 ? -14.223 -5.589 12.019 1.00 85.50 94 TRP A CA 1
ATOM 781 C C . TRP A 1 94 ? -12.762 -6.065 12.034 1.00 85.50 94 TRP A C 1
ATOM 783 O O . TRP A 1 94 ? -12.462 -7.104 12.624 1.00 85.50 94 TRP A O 1
ATOM 793 N N . ARG A 1 95 ? -11.844 -5.303 11.427 1.00 90.62 95 ARG A N 1
ATOM 794 C CA . ARG A 1 95 ? -10.413 -5.609 11.342 1.00 90.62 95 ARG A CA 1
ATOM 795 C C . ARG A 1 95 ? -9.598 -4.546 12.050 1.00 90.62 95 ARG A C 1
ATOM 797 O O . ARG A 1 95 ? -9.819 -3.346 11.890 1.00 90.62 95 ARG A O 1
ATOM 804 N N . ARG A 1 96 ? -8.581 -4.984 12.782 1.00 94.38 96 ARG A N 1
ATOM 805 C CA . ARG A 1 96 ? -7.530 -4.110 13.302 1.00 94.38 96 ARG A CA 1
ATOM 806 C C . ARG A 1 96 ? -6.511 -3.886 12.193 1.00 94.38 96 ARG A C 1
ATOM 808 O O . ARG A 1 96 ? -5.662 -4.736 11.946 1.00 94.38 96 ARG A O 1
ATOM 815 N N . THR A 1 97 ? -6.602 -2.762 11.504 1.00 95.31 97 THR A N 1
ATOM 816 C CA . THR A 1 97 ? -5.839 -2.512 10.279 1.00 95.31 97 THR A CA 1
ATOM 817 C C . THR A 1 97 ? -4.617 -1.641 10.555 1.00 95.31 97 THR A C 1
ATOM 819 O O . THR A 1 97 ? -4.740 -0.515 11.037 1.00 95.31 97 THR A O 1
ATOM 822 N N . ALA A 1 98 ? -3.427 -2.139 10.219 1.00 96.44 98 ALA A N 1
ATOM 823 C CA . ALA A 1 98 ? -2.229 -1.315 10.134 1.00 96.44 98 ALA A CA 1
ATOM 824 C C . ALA A 1 98 ? -2.243 -0.518 8.825 1.00 96.44 98 ALA A C 1
ATOM 826 O O . ALA A 1 98 ? -2.462 -1.092 7.764 1.00 96.44 98 ALA A O 1
ATOM 827 N N . VAL A 1 99 ? -1.958 0.781 8.866 1.00 96.69 99 VAL A N 1
ATOM 828 C CA . VAL A 1 99 ? -1.905 1.622 7.658 1.00 96.69 99 VAL A CA 1
ATOM 829 C C . VAL A 1 99 ? -0.460 1.861 7.241 1.00 96.69 99 VAL A C 1
ATOM 831 O O . VAL A 1 99 ? 0.352 2.308 8.045 1.00 96.69 99 VAL A O 1
ATOM 834 N N . PHE A 1 100 ? -0.132 1.575 5.984 1.00 97.94 100 PHE A N 1
ATOM 835 C C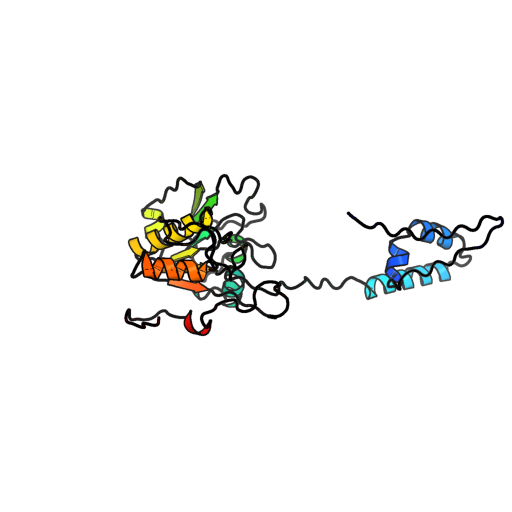A . PHE A 1 100 ? 1.150 1.872 5.349 1.00 97.94 100 PHE A CA 1
ATOM 836 C C . PHE A 1 100 ? 0.929 3.008 4.349 1.00 97.94 100 PHE A C 1
ATOM 838 O O . PHE A 1 100 ? 0.348 2.805 3.282 1.00 97.94 100 PHE A O 1
ATOM 845 N N . CYS A 1 101 ? 1.399 4.206 4.695 1.00 96.94 101 CYS A N 1
ATOM 846 C CA . CYS A 1 101 ? 1.178 5.415 3.901 1.00 96.94 101 CYS A CA 1
ATOM 847 C C . CYS A 1 101 ? 2.425 6.308 3.837 1.00 96.94 101 CYS A C 1
ATOM 849 O O . CYS A 1 101 ? 3.391 6.142 4.589 1.00 96.94 101 CYS A O 1
ATOM 851 N N . ASN A 1 102 ? 2.415 7.274 2.926 1.00 96.06 102 ASN A N 1
ATOM 852 C CA . ASN A 1 102 ? 3.416 8.333 2.845 1.00 96.06 102 ASN A CA 1
ATOM 853 C C . ASN A 1 102 ? 2.742 9.644 2.404 1.00 96.06 102 ASN A C 1
ATOM 855 O O . ASN A 1 102 ? 1.533 9.708 2.235 1.00 96.06 102 ASN A O 1
ATOM 859 N N . HIS A 1 103 ? 3.530 10.687 2.156 1.00 94.50 103 HIS A N 1
ATOM 860 C CA . HIS A 1 103 ? 3.030 11.982 1.676 1.00 94.50 103 HIS A CA 1
ATOM 861 C C . HIS A 1 103 ? 2.140 11.918 0.409 1.00 94.50 103 HIS A C 1
ATOM 863 O O . HIS A 1 103 ? 1.416 12.869 0.134 1.00 94.50 103 HIS A O 1
ATOM 869 N N . SER A 1 104 ? 2.214 10.845 -0.390 1.00 95.31 104 SER A N 1
ATOM 870 C CA . SER A 1 104 ? 1.476 10.698 -1.654 1.00 95.31 104 SER A CA 1
ATOM 871 C C . SER A 1 104 ? 0.092 10.062 -1.504 1.00 95.31 104 SER A C 1
ATOM 873 O O . SER A 1 104 ? -0.647 9.997 -2.487 1.00 95.31 104 SER A O 1
ATOM 875 N N . SER A 1 105 ? -0.269 9.608 -0.300 1.00 95.50 105 SER A N 1
ATOM 876 C CA . SER A 1 105 ? -1.539 8.949 0.030 1.00 95.50 105 SER A CA 1
ATOM 877 C C . SER A 1 105 ? -2.701 9.949 0.052 1.00 95.50 105 SER A C 1
ATOM 879 O O . SER A 1 105 ? -3.371 10.138 1.063 1.00 95.50 105 SER A O 1
ATOM 881 N N . LEU A 1 106 ? -2.902 10.660 -1.056 1.00 92.88 106 LEU A N 1
ATOM 882 C CA . LEU A 1 106 ? -3.913 11.695 -1.230 1.00 92.88 106 LEU A CA 1
ATOM 883 C C . LEU A 1 106 ? -5.073 11.154 -2.067 1.00 92.88 106 LEU A C 1
ATOM 885 O O . LEU A 1 106 ? -4.868 10.408 -3.033 1.00 92.88 106 LEU A O 1
ATOM 889 N N . ASN A 1 107 ? -6.286 11.542 -1.694 1.00 90.81 107 ASN A N 1
ATOM 890 C CA . ASN A 1 107 ? -7.497 11.276 -2.457 1.00 90.81 107 ASN A CA 1
ATOM 891 C C . ASN A 1 107 ? -7.688 12.315 -3.581 1.00 90.81 107 ASN A C 1
ATOM 893 O O . ASN A 1 107 ? -6.910 13.269 -3.700 1.00 90.81 107 ASN A O 1
ATOM 897 N N . ARG A 1 108 ? -8.745 12.186 -4.394 1.00 85.88 108 ARG A N 1
ATOM 898 C CA . ARG A 1 108 ? -8.992 13.112 -5.520 1.00 85.88 108 ARG A CA 1
ATOM 899 C C . ARG A 1 108 ? -9.231 14.577 -5.109 1.00 85.88 108 ARG A C 1
ATOM 901 O O . ARG A 1 108 ? -9.138 15.467 -5.949 1.00 85.88 108 ARG A O 1
ATOM 908 N N . GLN A 1 109 ? -9.547 14.843 -3.838 1.00 86.06 109 GLN A N 1
ATOM 909 C CA . GLN A 1 109 ? -9.692 16.194 -3.276 1.00 86.06 109 GLN A CA 1
ATOM 910 C C . GLN A 1 109 ? -8.418 16.702 -2.579 1.00 86.06 109 GLN A C 1
ATOM 912 O O . GLN A 1 109 ? -8.457 17.757 -1.947 1.00 86.06 109 GLN A O 1
ATOM 917 N N . GLY A 1 110 ? -7.305 15.968 -2.661 1.00 88.38 110 GLY A N 1
ATOM 918 C CA . GLY A 1 110 ? -6.053 16.326 -1.997 1.00 88.38 110 GLY A CA 1
ATOM 919 C C . GLY A 1 110 ? -6.059 16.107 -0.483 1.00 88.38 110 GLY A C 1
ATOM 920 O O . GLY A 1 110 ? -5.170 16.610 0.196 1.00 88.38 110 GLY A O 1
ATOM 921 N N . ARG A 1 111 ? -7.038 15.371 0.061 1.00 89.62 111 ARG A N 1
ATOM 922 C CA . ARG A 1 111 ? -7.058 14.980 1.478 1.00 89.62 111 ARG A CA 1
ATOM 923 C C . ARG A 1 111 ? -6.232 13.726 1.685 1.00 89.62 111 ARG A C 1
ATOM 925 O O . ARG A 1 111 ? -6.296 12.808 0.866 1.00 89.62 111 ARG A O 1
ATOM 932 N N . HIS A 1 112 ? -5.481 13.686 2.776 1.00 92.88 112 HIS A N 1
ATOM 933 C CA . HIS A 1 112 ? -4.621 12.555 3.085 1.00 92.88 112 HIS A CA 1
ATOM 934 C C . HIS A 1 112 ? -5.431 11.350 3.581 1.00 92.88 112 HIS A C 1
ATOM 936 O O . HIS A 1 112 ? -6.484 11.517 4.190 1.00 92.88 112 HIS A O 1
ATOM 942 N N . LEU A 1 113 ? -4.931 10.130 3.356 1.00 92.94 113 LEU A N 1
ATOM 943 C CA . LEU A 1 113 ? -5.574 8.881 3.776 1.00 92.94 113 LEU A CA 1
ATOM 944 C C . LEU A 1 113 ? -5.990 8.900 5.240 1.00 92.94 113 LEU A C 1
ATOM 946 O O . LEU A 1 113 ? -7.086 8.471 5.571 1.00 92.94 113 LEU A O 1
ATOM 950 N N . LEU A 1 114 ? -5.136 9.434 6.103 1.00 91.06 114 LEU A N 1
ATOM 951 C CA . LEU A 1 114 ? -5.411 9.497 7.536 1.00 91.06 114 LEU A CA 1
ATOM 952 C C . LEU A 1 114 ? -6.607 10.408 7.871 1.00 91.06 114 LEU A C 1
ATOM 954 O O . LEU A 1 114 ? -7.360 10.084 8.781 1.00 91.06 114 LEU A O 1
ATOM 958 N N . ASP A 1 115 ? -6.851 11.459 7.080 1.00 88.56 115 ASP A N 1
ATOM 959 C CA . ASP A 1 115 ? -8.063 12.288 7.187 1.00 88.56 115 ASP A CA 1
ATOM 960 C C . ASP A 1 115 ? -9.287 11.626 6.563 1.00 88.56 115 ASP A C 1
ATOM 962 O O . ASP A 1 115 ? -10.424 11.943 6.907 1.00 88.56 115 ASP A O 1
ATOM 966 N N . VAL A 1 116 ? -9.083 10.758 5.572 1.00 88.38 116 VAL A N 1
ATOM 967 C CA . VAL A 1 116 ? -10.176 10.010 4.946 1.00 88.38 116 VAL A CA 1
ATOM 968 C C . VAL A 1 116 ? -10.668 8.930 5.898 1.00 88.38 116 VAL A C 1
ATOM 970 O O . VAL A 1 116 ? -11.868 8.827 6.116 1.00 88.38 116 VAL A O 1
ATOM 973 N N . LEU A 1 117 ? -9.751 8.203 6.531 1.00 87.75 117 LEU A N 1
ATOM 974 C CA . LEU A 1 117 ? -10.041 7.154 7.505 1.00 87.75 117 LEU A CA 1
ATOM 975 C C . LEU A 1 117 ? -10.531 7.689 8.867 1.00 87.75 117 LEU A C 1
ATOM 977 O O . LEU A 1 117 ? -10.613 6.904 9.800 1.00 87.75 117 LEU A O 1
ATOM 981 N N . ASN A 1 118 ? -10.820 8.993 9.001 1.00 71.56 118 ASN A N 1
ATOM 982 C CA . ASN A 1 118 ? -11.255 9.681 10.229 1.00 71.56 118 ASN A CA 1
ATOM 983 C C . ASN A 1 118 ? -12.233 8.836 11.080 1.00 71.56 118 ASN A C 1
ATOM 985 O O . ASN A 1 118 ? -13.043 8.110 10.501 1.00 71.56 118 ASN A O 1
ATOM 989 N N . PRO A 1 119 ? -12.208 8.939 12.427 1.00 57.44 119 PRO A N 1
ATOM 990 C CA . PRO A 1 119 ? -12.772 7.923 13.297 1.00 57.44 119 PRO A CA 1
ATOM 991 C C . PRO A 1 119 ? -14.256 7.713 13.018 1.00 57.44 119 PRO A C 1
ATOM 993 O O . PRO A 1 119 ? -15.091 8.591 13.245 1.00 57.44 119 PRO A O 1
ATOM 996 N N . SER A 1 120 ? -14.559 6.517 12.530 1.00 63.97 120 SER A N 1
ATOM 997 C CA . SER A 1 120 ? -15.874 5.915 12.613 1.00 63.97 120 SER A CA 1
ATOM 998 C C . SER A 1 120 ? -15.785 4.761 13.603 1.00 63.97 120 SER A C 1
ATOM 1000 O O . SER A 1 120 ? -14.739 4.129 13.749 1.00 63.97 120 SER A O 1
ATOM 1002 N N . ASP A 1 121 ? -16.893 4.450 14.267 1.00 69.12 121 ASP A N 1
ATOM 1003 C CA . ASP A 1 121 ? -16.962 3.310 15.189 1.00 69.12 121 ASP A CA 1
ATOM 1004 C C . ASP A 1 121 ? -16.829 1.948 14.466 1.00 69.12 121 ASP A C 1
ATOM 1006 O O . ASP A 1 121 ? -16.831 0.901 15.110 1.00 69.12 121 ASP A O 1
ATOM 1010 N N . GLN A 1 122 ? -16.738 1.949 13.131 1.00 76.25 122 GLN A N 1
ATOM 1011 C CA . GLN A 1 122 ? -16.764 0.759 12.277 1.00 76.25 122 GLN A CA 1
ATOM 1012 C C . GLN A 1 122 ? -15.362 0.243 11.915 1.00 76.25 122 GLN A C 1
ATOM 1014 O O . GLN A 1 122 ? -15.208 -0.945 11.627 1.00 76.25 122 GLN A O 1
ATOM 1019 N N . ILE A 1 123 ? -14.333 1.100 11.962 1.00 88.62 123 ILE A N 1
ATOM 1020 C CA . ILE A 1 123 ? -12.957 0.747 11.581 1.00 88.62 123 ILE A CA 1
ATOM 1021 C C . ILE A 1 123 ? -11.983 0.931 12.745 1.00 88.62 123 ILE A C 1
ATOM 1023 O O . ILE A 1 123 ? -12.038 1.911 13.485 1.00 88.62 123 ILE A O 1
ATOM 1027 N N . ALA A 1 124 ? -11.045 -0.006 12.897 1.00 91.00 124 ALA A N 1
ATOM 1028 C CA . ALA A 1 124 ? -10.021 0.053 13.934 1.00 91.00 124 ALA A CA 1
ATOM 1029 C C . ALA A 1 124 ? -8.632 0.195 13.306 1.00 91.00 124 ALA A C 1
ATOM 1031 O O . ALA A 1 124 ? -8.130 -0.737 12.682 1.00 91.00 124 ALA A O 1
ATOM 1032 N N . ILE A 1 125 ? -7.979 1.339 13.521 1.00 92.81 125 ILE A N 1
ATOM 1033 C CA . ILE A 1 125 ? -6.622 1.616 13.022 1.00 92.81 125 ILE A CA 1
ATOM 1034 C C . ILE A 1 125 ? -5.681 1.794 14.218 1.00 92.81 125 ILE A C 1
ATOM 1036 O O . ILE A 1 125 ? -5.389 2.917 14.631 1.00 92.81 125 ILE A O 1
ATOM 1040 N N . PRO A 1 126 ? -5.212 0.701 14.845 1.00 92.38 126 PRO A N 1
ATOM 1041 C CA . PRO A 1 126 ? -4.347 0.795 16.021 1.00 92.38 126 PRO A CA 1
ATOM 1042 C C . PRO A 1 126 ? -2.915 1.229 15.679 1.00 92.38 126 PRO A C 1
ATOM 1044 O O . PRO A 1 126 ? -2.161 1.603 16.580 1.00 92.38 126 PRO A O 1
ATOM 1047 N N . LEU A 1 127 ? -2.520 1.160 14.403 1.00 94.00 127 LEU A N 1
ATOM 1048 C CA . LEU A 1 127 ? -1.136 1.322 13.974 1.00 94.00 127 LEU A CA 1
ATOM 1049 C C . LEU A 1 127 ? -1.033 2.012 12.611 1.00 94.00 127 LEU A C 1
ATOM 1051 O O . LEU A 1 127 ? -1.656 1.590 11.640 1.00 94.00 127 LEU A O 1
ATOM 1055 N N . ILE A 1 128 ? -0.181 3.028 12.525 1.00 95.00 128 ILE A N 1
ATOM 1056 C CA . ILE A 1 128 ? 0.169 3.713 11.280 1.00 95.00 128 ILE A CA 1
ATOM 1057 C C . ILE A 1 128 ? 1.688 3.674 11.108 1.00 95.00 128 ILE A C 1
ATOM 1059 O O . ILE A 1 128 ? 2.436 4.122 11.979 1.00 95.00 128 ILE A O 1
ATOM 1063 N N . TYR A 1 129 ? 2.141 3.193 9.954 1.00 95.69 129 TYR A N 1
ATOM 1064 C CA . TYR A 1 129 ? 3.506 3.339 9.473 1.00 95.69 129 TYR A CA 1
ATOM 1065 C C . TYR A 1 129 ? 3.579 4.425 8.402 1.00 95.69 129 TYR A C 1
ATOM 1067 O O . TYR A 1 129 ? 3.005 4.295 7.320 1.00 95.69 129 TYR A O 1
ATOM 1075 N N . ILE A 1 130 ? 4.334 5.481 8.702 1.00 95.56 130 ILE A N 1
ATOM 1076 C CA . ILE A 1 130 ? 4.617 6.575 7.772 1.00 95.56 130 ILE A CA 1
ATOM 1077 C C . ILE A 1 130 ? 5.999 6.362 7.189 1.00 95.56 130 ILE A C 1
ATOM 1079 O O . ILE A 1 130 ? 6.999 6.400 7.909 1.00 95.56 130 ILE A O 1
ATOM 1083 N N . PHE A 1 131 ? 6.058 6.167 5.879 1.00 95.31 131 PHE A N 1
ATOM 1084 C CA . PHE A 1 131 ? 7.306 5.910 5.181 1.00 95.31 131 PHE A CA 1
ATOM 1085 C C . PHE A 1 131 ? 7.882 7.185 4.576 1.00 95.31 131 PHE A C 1
ATOM 1087 O O . PHE A 1 131 ? 7.190 7.949 3.905 1.00 95.31 131 PHE A O 1
ATOM 1094 N N . ASN A 1 132 ? 9.185 7.367 4.769 1.00 94.50 132 ASN A N 1
ATOM 1095 C CA . ASN A 1 132 ? 9.988 8.417 4.162 1.00 94.50 132 ASN A CA 1
ATOM 1096 C C . ASN A 1 132 ? 11.149 7.811 3.372 1.00 94.50 132 ASN A C 1
ATOM 1098 O O . ASN A 1 132 ? 11.647 6.731 3.694 1.00 94.50 132 ASN A O 1
ATOM 1102 N N . ALA A 1 133 ? 11.615 8.533 2.356 1.00 90.81 133 ALA A N 1
ATOM 1103 C CA . ALA A 1 133 ? 12.761 8.142 1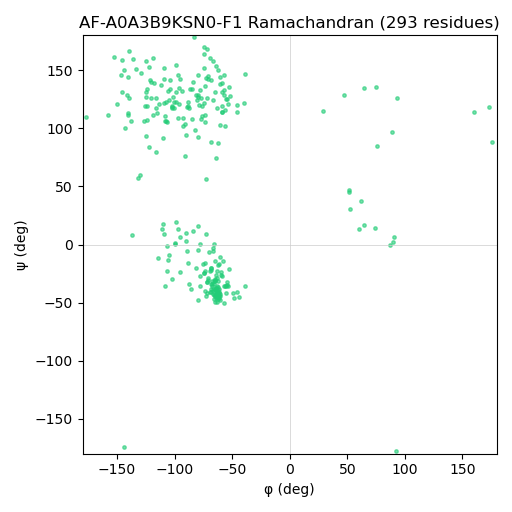.548 1.00 90.81 133 ALA A CA 1
ATOM 1104 C C . ALA A 1 133 ? 13.578 9.382 1.149 1.00 90.81 133 ALA A C 1
ATOM 1106 O O . ALA A 1 133 ? 13.000 10.462 0.995 1.00 90.81 133 ALA A O 1
ATOM 1107 N N . PRO A 1 134 ? 14.907 9.269 0.955 1.00 88.50 134 PRO A N 1
ATOM 1108 C CA . PRO A 1 134 ? 15.736 10.386 0.493 1.00 88.50 134 PRO A CA 1
ATOM 1109 C C . PRO A 1 134 ? 15.240 11.035 -0.811 1.00 88.50 134 PRO A C 1
ATOM 1111 O O . PRO A 1 134 ? 15.375 12.244 -0.984 1.00 88.50 134 PRO A O 1
ATOM 1114 N N . GLN A 1 135 ? 14.634 10.246 -1.703 1.00 86.94 135 GLN A N 1
ATOM 1115 C CA . GLN A 1 135 ? 14.064 10.681 -2.983 1.00 86.94 135 GLN A CA 1
ATOM 1116 C C . GLN A 1 135 ? 12.820 11.567 -2.812 1.00 86.94 135 GLN A C 1
ATOM 1118 O O . GLN A 1 135 ? 12.474 12.316 -3.719 1.00 86.94 135 GLN A O 1
ATOM 1123 N N . TRP A 1 136 ? 12.166 11.516 -1.650 1.00 89.44 136 TRP A N 1
ATOM 1124 C CA . TRP A 1 136 ? 10.954 12.281 -1.334 1.00 89.44 136 TRP A CA 1
ATOM 1125 C C . TRP A 1 136 ? 11.255 13.549 -0.526 1.00 89.44 136 TRP A C 1
ATOM 1127 O O . TRP A 1 136 ? 10.386 14.094 0.151 1.00 89.44 136 TRP A O 1
ATOM 1137 N N . LYS A 1 137 ? 12.507 14.021 -0.540 1.00 82.00 137 LYS A N 1
ATOM 1138 C CA . LYS A 1 137 ? 12.937 15.167 0.266 1.00 82.00 137 LYS A CA 1
ATOM 1139 C C . LYS A 1 137 ? 12.093 16.412 -0.030 1.00 82.00 137 LYS A C 1
ATOM 1141 O O . LYS A 1 137 ? 11.993 16.846 -1.171 1.00 82.00 137 LYS A O 1
ATOM 1146 N N . GLY A 1 138 ? 11.566 17.023 1.031 1.00 80.19 138 GLY A N 1
ATOM 1147 C CA . GLY A 1 138 ? 10.704 18.206 0.943 1.00 80.19 138 GLY A CA 1
ATOM 1148 C C . GLY A 1 138 ? 9.222 17.881 0.754 1.00 80.19 138 GLY A C 1
ATOM 1149 O O . GLY A 1 138 ? 8.415 18.802 0.710 1.00 80.19 138 GLY A O 1
ATOM 1150 N N . LEU A 1 139 ? 8.865 16.597 0.678 1.00 85.00 139 LEU A N 1
ATOM 1151 C CA . LEU A 1 139 ? 7.487 16.134 0.696 1.00 85.00 139 LEU A CA 1
ATOM 1152 C C . LEU A 1 139 ? 7.150 15.667 2.113 1.00 85.00 139 LEU A C 1
ATOM 1154 O O . LEU A 1 139 ? 7.908 14.917 2.731 1.00 85.00 139 LEU A O 1
ATOM 1158 N N . SER A 1 140 ? 6.022 16.129 2.635 1.00 82.38 140 SER A N 1
ATOM 1159 C CA . SER A 1 140 ? 5.520 15.766 3.956 1.00 82.38 140 SER A CA 1
ATOM 1160 C C . SER A 1 140 ? 4.030 15.481 3.880 1.00 82.38 140 SER A C 1
ATOM 1162 O O . SER A 1 140 ? 3.343 15.915 2.955 1.00 82.38 140 SER A O 1
ATOM 1164 N N . ILE A 1 141 ? 3.530 14.754 4.873 1.00 83.00 141 ILE A N 1
ATOM 1165 C CA . ILE A 1 141 ? 2.090 14.665 5.106 1.00 83.00 141 ILE A CA 1
ATOM 1166 C C . ILE A 1 141 ? 1.573 16.093 5.387 1.00 83.00 141 ILE A C 1
ATOM 1168 O O . ILE A 1 141 ? 2.279 16.844 6.072 1.00 83.00 141 ILE A O 1
ATOM 1172 N N . PRO A 1 142 ? 0.410 16.503 4.842 1.00 77.88 142 PRO A N 1
ATOM 1173 C CA . PRO A 1 142 ? -0.159 17.827 5.092 1.00 77.88 142 PRO A CA 1
ATOM 1174 C C . PRO A 1 142 ? -0.273 18.129 6.591 1.00 77.88 142 PRO A C 1
ATOM 1176 O O . PRO A 1 142 ? -0.730 17.279 7.353 1.00 77.88 142 PRO A O 1
ATOM 1179 N N . GLU A 1 143 ? 0.109 19.337 7.018 1.00 70.25 143 GLU A N 1
ATOM 1180 C CA . GLU A 1 143 ? 0.094 19.733 8.441 1.00 70.25 143 GLU A CA 1
ATOM 1181 C C . GLU A 1 143 ? -1.306 19.664 9.070 1.00 70.25 143 GLU A C 1
ATOM 1183 O O . GLU A 1 143 ? -1.435 19.442 10.270 1.00 70.25 143 GLU A O 1
ATOM 1188 N N . GLU A 1 144 ? -2.351 19.811 8.252 1.00 69.94 144 GLU A N 1
ATOM 1189 C CA . GLU A 1 144 ? -3.758 19.760 8.666 1.00 69.94 144 GLU A CA 1
ATOM 1190 C C . GLU A 1 144 ? -4.280 18.330 8.898 1.00 69.94 144 GLU A C 1
ATOM 1192 O O . GLU A 1 144 ? -5.447 18.167 9.251 1.00 69.94 144 GLU A O 1
ATOM 1197 N N . THR A 1 145 ? -3.434 17.306 8.721 1.00 71.31 145 THR A N 1
ATOM 1198 C CA . THR A 1 145 ? -3.842 15.906 8.887 1.00 71.31 145 THR A CA 1
ATOM 1199 C C . THR A 1 145 ? -4.186 15.611 10.349 1.00 71.31 145 THR A C 1
ATOM 1201 O O . THR A 1 145 ? -3.361 15.807 11.247 1.00 71.31 145 THR A O 1
ATOM 1204 N N . ILE A 1 146 ? -5.395 15.111 10.593 1.00 67.12 146 ILE A N 1
ATOM 1205 C CA . ILE A 1 146 ? -5.914 14.777 11.919 1.00 67.12 146 ILE A CA 1
ATOM 1206 C C . ILE A 1 146 ? -5.390 13.401 12.334 1.00 67.12 146 ILE A C 1
ATOM 1208 O O . ILE A 1 146 ? -5.514 12.410 11.614 1.00 67.12 146 ILE A O 1
ATOM 1212 N N . TRP A 1 147 ? -4.816 13.334 13.533 1.00 70.81 147 TRP A N 1
ATOM 1213 C CA . TRP A 1 147 ? -4.326 12.092 14.121 1.00 70.81 147 TRP A CA 1
ATOM 1214 C C . TRP A 1 147 ? -5.376 11.486 15.047 1.00 70.81 147 TRP A C 1
ATOM 1216 O O . TRP A 1 147 ? -6.054 12.195 15.785 1.00 70.81 147 TRP A O 1
ATOM 1226 N N . MET A 1 148 ? -5.484 10.162 15.034 1.00 70.50 148 MET A N 1
ATOM 1227 C CA . MET A 1 148 ? -6.348 9.424 15.949 1.00 70.50 148 MET A CA 1
ATOM 1228 C C . MET A 1 148 ? -5.675 9.269 17.320 1.00 70.50 148 MET A C 1
ATOM 1230 O O . MET A 1 148 ? -4.569 8.737 17.412 1.00 70.50 148 MET A O 1
ATOM 1234 N N . ASP A 1 149 ? -6.365 9.669 18.391 1.00 68.12 149 ASP A N 1
ATOM 1235 C CA . ASP A 1 149 ? -5.809 9.730 19.756 1.00 68.12 149 ASP A CA 1
ATOM 1236 C C . ASP A 1 149 ? -5.289 8.385 20.303 1.00 68.12 149 ASP A C 1
ATOM 1238 O O . ASP A 1 149 ? -4.396 8.359 21.150 1.00 68.12 149 ASP A O 1
ATOM 1242 N N . SER A 1 150 ? -5.835 7.254 19.840 1.00 72.00 150 SER A N 1
ATOM 1243 C CA . SER A 1 150 ? -5.466 5.907 20.316 1.00 72.00 150 SER A CA 1
ATOM 1244 C C . SER A 1 150 ? -4.493 5.157 19.399 1.00 72.00 150 SER A C 1
ATOM 1246 O O . SER A 1 150 ? -4.118 4.018 19.691 1.00 72.00 150 SER A O 1
ATOM 1248 N N . THR A 1 151 ? -4.060 5.786 18.307 1.00 84.06 151 THR A N 1
ATOM 1249 C CA . THR A 1 151 ? -3.275 5.130 17.263 1.00 84.06 151 THR A CA 1
ATOM 1250 C C . THR A 1 151 ? -1.781 5.296 17.489 1.00 84.06 151 THR A C 1
ATOM 1252 O O . THR A 1 151 ? -1.263 6.391 17.710 1.00 84.06 151 THR A O 1
ATOM 1255 N N . ILE A 1 152 ? -1.050 4.189 17.387 1.00 90.44 152 ILE A N 1
ATOM 1256 C CA . ILE A 1 152 ? 0.407 4.198 17.444 1.00 90.44 152 ILE A CA 1
ATOM 1257 C C . ILE A 1 152 ? 0.949 4.612 16.078 1.00 90.44 152 ILE A C 1
ATOM 1259 O O . ILE A 1 152 ? 0.679 3.961 15.072 1.00 90.44 152 ILE A O 1
ATOM 1263 N N . ILE A 1 153 ? 1.779 5.653 16.046 1.00 92.50 153 ILE A N 1
ATOM 1264 C CA . ILE A 1 153 ? 2.439 6.114 14.821 1.00 92.50 153 ILE A CA 1
ATOM 1265 C C . ILE A 1 153 ? 3.914 5.706 14.848 1.00 92.50 153 ILE A C 1
ATOM 1267 O O . ILE A 1 153 ? 4.626 5.906 15.839 1.00 92.50 153 ILE A O 1
ATOM 1271 N N . ARG A 1 154 ? 4.384 5.125 13.744 1.00 92.50 154 ARG A N 1
ATOM 1272 C CA . ARG A 1 154 ? 5.764 4.683 13.528 1.00 92.50 154 ARG A CA 1
ATOM 1273 C C . ARG A 1 154 ? 6.304 5.308 12.248 1.00 92.50 154 ARG A C 1
ATOM 1275 O O . ARG A 1 154 ? 5.798 5.050 11.162 1.00 92.50 154 ARG A O 1
ATOM 1282 N N . TYR A 1 155 ? 7.364 6.095 12.367 1.00 93.12 155 TYR A N 1
ATOM 1283 C CA . TYR A 1 155 ? 8.070 6.630 11.206 1.00 93.12 155 TYR A CA 1
ATOM 1284 C C . TYR A 1 155 ? 9.125 5.634 10.724 1.00 93.12 155 TYR A C 1
ATOM 1286 O O . TYR A 1 155 ? 9.880 5.088 11.528 1.00 93.12 155 TYR A O 1
ATOM 1294 N N . GLN A 1 156 ? 9.174 5.412 9.415 1.00 89.38 156 GLN A N 1
ATOM 1295 C CA . GLN A 1 156 ? 10.089 4.495 8.741 1.00 89.38 156 GLN A CA 1
ATOM 1296 C C . GLN A 1 156 ? 10.925 5.252 7.714 1.00 89.38 156 GLN A C 1
ATOM 1298 O O . GLN A 1 156 ? 10.409 6.124 7.015 1.00 89.38 156 GLN A O 1
ATOM 1303 N N . GLN A 1 157 ? 12.205 4.904 7.591 1.00 90.38 157 GLN A N 1
ATOM 1304 C CA . GLN A 1 157 ? 13.133 5.597 6.701 1.00 90.38 157 GLN A CA 1
ATOM 1305 C C . GLN A 1 157 ? 13.777 4.618 5.719 1.00 90.38 157 GLN A C 1
ATOM 1307 O O . GLN A 1 157 ? 14.675 3.870 6.085 1.00 90.38 157 GLN A O 1
ATOM 1312 N N . TYR A 1 158 ? 13.388 4.656 4.446 1.00 85.88 158 TYR A N 1
ATOM 1313 C CA . TYR A 1 158 ? 14.024 3.847 3.405 1.00 85.88 158 TYR A CA 1
ATOM 1314 C C . TYR A 1 158 ? 15.534 4.165 3.303 1.00 85.88 158 TYR A C 1
ATOM 1316 O O . TYR A 1 158 ? 15.904 5.347 3.362 1.00 85.88 158 TYR A O 1
ATOM 1324 N N . PRO A 1 159 ? 16.418 3.160 3.130 1.00 84.38 159 PRO A N 1
ATOM 1325 C CA . PRO A 1 159 ? 16.142 1.725 2.945 1.00 84.38 159 PRO A CA 1
ATOM 1326 C C . PRO A 1 159 ? 16.087 0.898 4.245 1.00 84.38 159 PRO A C 1
ATOM 1328 O O . PRO A 1 159 ? 16.073 -0.329 4.195 1.00 84.38 159 PRO A O 1
ATOM 1331 N N . TYR A 1 160 ? 16.083 1.539 5.415 1.00 82.81 160 TYR A N 1
ATOM 1332 C CA . TYR A 1 160 ? 16.190 0.876 6.714 1.00 82.81 160 TYR A CA 1
ATOM 1333 C C . TYR A 1 160 ? 14.861 0.898 7.469 1.00 82.81 160 TYR A C 1
ATOM 1335 O O . TYR A 1 160 ? 14.450 1.911 8.036 1.00 82.81 160 TYR A O 1
ATOM 1343 N N . PHE A 1 161 ? 14.205 -0.255 7.529 1.00 84.50 161 PHE A N 1
ATOM 1344 C CA . PHE A 1 161 ? 12.918 -0.394 8.200 1.00 84.50 161 PHE A CA 1
ATOM 1345 C C . PHE A 1 161 ? 13.026 -1.188 9.495 1.00 84.50 161 PHE A C 1
ATOM 1347 O O . PHE A 1 161 ? 13.757 -2.176 9.578 1.00 84.50 161 PHE A O 1
ATOM 1354 N N . HIS A 1 162 ? 12.265 -0.768 10.504 1.00 84.94 162 HIS A N 1
ATOM 1355 C CA . HIS A 1 162 ? 12.193 -1.451 11.789 1.00 84.94 162 HIS A CA 1
ATOM 1356 C C . HIS A 1 162 ? 10.745 -1.773 12.157 1.00 84.94 162 HIS A C 1
ATOM 1358 O O . HIS A 1 162 ? 9.984 -0.893 12.554 1.00 84.94 162 HIS A O 1
ATOM 1364 N N . PHE A 1 163 ? 10.364 -3.045 12.057 1.00 86.12 163 PHE A N 1
ATOM 1365 C CA . PHE A 1 163 ? 9.032 -3.509 12.439 1.00 86.12 163 PHE A CA 1
ATOM 1366 C C . PHE A 1 163 ? 9.087 -4.208 13.796 1.00 86.12 163 PHE A C 1
ATOM 1368 O O . PHE A 1 163 ? 9.763 -5.225 13.963 1.00 86.12 163 PHE A O 1
ATOM 1375 N N . HIS A 1 164 ? 8.354 -3.678 14.776 1.00 87.81 164 HIS A N 1
ATOM 1376 C CA . HIS A 1 164 ? 8.155 -4.375 16.039 1.00 87.81 164 HIS A CA 1
ATOM 1377 C C . HIS A 1 164 ? 7.162 -5.513 15.825 1.00 87.81 164 HIS A C 1
ATOM 1379 O O . HIS A 1 164 ? 6.013 -5.280 15.461 1.00 87.81 164 HIS A O 1
ATOM 1385 N N . ILE A 1 165 ? 7.580 -6.744 16.117 1.00 86.56 165 ILE A N 1
ATOM 1386 C CA . ILE A 1 165 ? 6.718 -7.919 15.943 1.00 86.56 165 ILE A CA 1
ATOM 1387 C C . ILE A 1 165 ? 5.392 -7.790 16.705 1.00 86.56 165 ILE A C 1
ATOM 1389 O O . ILE A 1 165 ? 4.353 -8.190 16.200 1.00 86.56 165 ILE A O 1
ATOM 1393 N N . ARG A 1 166 ? 5.406 -7.174 17.894 1.00 90.88 166 ARG A N 1
ATOM 1394 C CA . ARG A 1 166 ? 4.192 -6.938 18.686 1.00 90.88 166 ARG A CA 1
ATOM 1395 C C . ARG A 1 166 ? 3.209 -6.006 17.977 1.00 90.88 166 ARG A C 1
ATOM 1397 O O . ARG A 1 166 ? 2.013 -6.237 18.082 1.00 90.88 166 ARG A O 1
ATOM 1404 N N . ASP A 1 167 ? 3.710 -4.988 17.282 1.00 91.50 167 ASP A N 1
ATOM 1405 C CA . ASP A 1 167 ? 2.871 -4.041 16.549 1.00 91.50 167 ASP A CA 1
ATOM 1406 C C . ASP A 1 167 ? 2.157 -4.786 15.404 1.00 91.50 167 ASP A C 1
ATOM 1408 O O . ASP A 1 167 ? 0.931 -4.753 15.312 1.00 91.50 167 ASP A O 1
ATOM 1412 N N . ILE A 1 168 ? 2.912 -5.560 14.616 1.00 88.50 168 ILE A N 1
ATOM 1413 C CA . ILE A 1 168 ? 2.394 -6.353 13.489 1.00 88.50 168 ILE A CA 1
ATOM 1414 C C . ILE A 1 168 ? 1.387 -7.419 13.949 1.00 88.50 168 ILE A C 1
ATOM 1416 O O . ILE A 1 168 ? 0.294 -7.493 13.404 1.00 88.50 168 ILE A O 1
ATOM 1420 N N . LEU A 1 169 ? 1.703 -8.187 14.999 1.00 91.75 169 LEU A N 1
ATOM 1421 C CA . LEU A 1 169 ? 0.808 -9.222 15.543 1.00 91.75 169 LEU A CA 1
ATOM 1422 C C . LEU A 1 169 ? -0.430 -8.662 16.265 1.00 91.75 169 LEU A C 1
ATOM 1424 O O . LEU A 1 169 ? -1.283 -9.430 16.698 1.00 91.75 169 LEU A O 1
ATOM 1428 N N . SER A 1 170 ? -0.515 -7.343 16.457 1.00 94.19 170 SER A N 1
ATOM 1429 C CA . SER A 1 170 ? -1.694 -6.690 17.035 1.00 94.19 170 SER A CA 1
ATOM 1430 C C . SER A 1 170 ? -2.726 -6.258 15.989 1.00 94.19 170 SER A C 1
ATOM 1432 O O . SER A 1 170 ? -3.717 -5.619 16.351 1.00 94.19 170 SER A O 1
ATOM 1434 N N . CYS A 1 171 ? -2.478 -6.562 14.715 1.00 96.19 171 CYS A N 1
ATOM 1435 C CA . CYS A 1 171 ? -3.326 -6.224 13.579 1.00 96.19 171 CYS A CA 1
ATOM 1436 C C . CYS A 1 171 ? -3.809 -7.506 12.884 1.00 96.19 171 CYS A C 1
ATOM 1438 O O . CYS A 1 171 ? -3.203 -8.560 13.046 1.00 96.19 171 CYS A O 1
ATOM 1440 N N . ASP A 1 172 ? -4.878 -7.389 12.101 1.00 97.50 172 ASP A N 1
ATOM 1441 C CA . ASP A 1 172 ? -5.447 -8.456 11.268 1.00 97.50 172 ASP A CA 1
ATOM 1442 C C . ASP A 1 172 ? -5.157 -8.220 9.774 1.00 97.50 172 ASP A C 1
ATOM 1444 O O . ASP A 1 172 ? -5.158 -9.154 8.969 1.00 97.50 172 ASP A O 1
ATOM 1448 N N . ALA A 1 173 ? -4.905 -6.960 9.402 1.00 97.44 173 ALA A N 1
ATOM 1449 C CA . ALA A 1 173 ? -4.679 -6.535 8.028 1.00 97.44 173 ALA A CA 1
ATOM 1450 C C . ALA A 1 173 ? -3.653 -5.396 7.930 1.00 97.44 173 ALA A C 1
ATOM 1452 O O . ALA A 1 173 ? -3.418 -4.657 8.890 1.00 97.44 173 ALA A O 1
ATOM 1453 N N . ILE A 1 174 ? -3.070 -5.239 6.742 1.00 98.25 174 ILE A N 1
ATOM 1454 C CA . ILE A 1 174 ? -2.246 -4.105 6.329 1.00 98.25 174 ILE A CA 1
ATOM 1455 C C . ILE A 1 174 ? -2.961 -3.405 5.174 1.00 98.25 174 ILE A C 1
ATOM 1457 O O . ILE A 1 174 ? -3.121 -4.000 4.116 1.00 98.25 174 ILE A O 1
ATOM 1461 N N . LEU A 1 175 ? -3.345 -2.143 5.346 1.00 98.12 175 LEU A N 1
ATOM 1462 C CA . LEU A 1 175 ? -3.788 -1.274 4.260 1.00 98.12 175 LEU A CA 1
ATOM 1463 C C . LEU A 1 175 ? -2.581 -0.552 3.661 1.00 98.12 175 LEU A C 1
ATOM 1465 O O . LEU A 1 175 ? -1.928 0.231 4.348 1.00 98.12 175 LEU A O 1
ATOM 1469 N N . PHE A 1 176 ? -2.303 -0.783 2.384 1.00 98.56 176 PHE A N 1
ATOM 1470 C CA . PHE A 1 176 ? -1.255 -0.108 1.629 1.00 98.56 176 PHE A CA 1
ATOM 1471 C C . PHE A 1 176 ? -1.861 0.927 0.680 1.00 98.56 176 PHE A C 1
ATOM 1473 O O . PHE A 1 176 ? -2.673 0.591 -0.183 1.00 98.56 176 PHE A O 1
ATOM 1480 N N . ASP A 1 177 ? -1.416 2.177 0.801 1.00 98.00 177 ASP A N 1
ATOM 1481 C CA . ASP A 1 177 ? -1.782 3.255 -0.117 1.00 98.00 177 ASP A CA 1
ATOM 1482 C C . ASP A 1 177 ? -0.587 4.179 -0.353 1.00 98.00 177 ASP A C 1
ATOM 1484 O O . ASP A 1 177 ? -0.282 5.036 0.473 1.00 98.00 177 ASP A O 1
ATOM 1488 N N . MET A 1 178 ? 0.109 4.021 -1.474 1.00 97.06 178 MET A N 1
ATOM 1489 C CA . MET A 1 178 ? 1.175 4.930 -1.902 1.00 97.06 178 MET A CA 1
ATOM 1490 C C . MET A 1 178 ? 1.189 5.013 -3.422 1.00 97.06 178 MET A C 1
ATOM 1492 O O . MET A 1 178 ? 0.943 4.025 -4.113 1.00 97.06 178 MET A O 1
ATOM 1496 N N . GLN A 1 179 ? 1.517 6.187 -3.947 1.00 94.75 179 GLN A N 1
ATOM 1497 C CA . GLN A 1 179 ? 1.751 6.376 -5.369 1.00 94.75 179 GLN A CA 1
ATOM 1498 C C . GLN A 1 179 ? 3.072 5.714 -5.775 1.00 94.75 179 GLN A C 1
ATOM 1500 O O . GLN A 1 179 ? 4.121 6.030 -5.214 1.00 94.75 179 GLN A O 1
ATOM 1505 N N . LEU A 1 180 ? 3.024 4.839 -6.783 1.00 94.31 180 LEU A N 1
ATOM 1506 C CA . LEU A 1 180 ? 4.216 4.258 -7.400 1.00 94.31 180 LEU A CA 1
ATOM 1507 C C . LEU A 1 180 ? 4.589 5.030 -8.670 1.00 94.31 180 LEU A C 1
ATOM 1509 O O . LEU A 1 180 ? 3.738 5.511 -9.421 1.00 94.31 180 LEU A O 1
ATOM 1513 N N . SER A 1 181 ? 5.883 5.127 -8.928 1.00 91.56 181 SER A N 1
ATOM 1514 C CA . SER A 1 181 ? 6.476 5.755 -10.104 1.00 91.56 181 SER A CA 1
ATOM 1515 C C . SER A 1 181 ? 6.342 4.917 -11.375 1.00 91.56 181 SER A C 1
ATOM 1517 O O . SER A 1 181 ? 6.352 5.487 -12.459 1.00 91.56 181 SER A O 1
ATOM 1519 N N . GLY A 1 182 ? 6.188 3.593 -11.272 1.00 89.44 182 GLY A N 1
ATOM 1520 C CA . GLY A 1 182 ? 6.168 2.687 -12.427 1.00 89.44 182 GLY A CA 1
ATOM 1521 C C . GLY A 1 182 ? 7.537 2.126 -12.829 1.00 89.44 182 GLY A C 1
ATOM 1522 O O . GLY A 1 182 ? 7.630 1.467 -13.867 1.00 89.44 182 GLY A O 1
ATOM 1523 N N . ILE A 1 183 ? 8.586 2.389 -12.036 1.00 91.75 183 ILE A N 1
ATOM 1524 C CA . ILE A 1 183 ? 9.945 1.870 -12.248 1.00 91.75 183 ILE A CA 1
ATOM 1525 C C . ILE A 1 183 ? 10.483 1.113 -11.027 1.00 91.75 183 ILE A C 1
ATOM 1527 O O . ILE A 1 183 ? 10.006 1.307 -9.909 1.00 91.75 183 ILE A O 1
ATOM 1531 N N . VAL A 1 184 ? 11.469 0.239 -11.237 1.00 88.38 184 VAL A N 1
ATOM 1532 C CA . VAL A 1 184 ? 12.019 -0.651 -10.192 1.00 88.38 184 VAL A CA 1
ATOM 1533 C C . VAL A 1 184 ? 12.814 0.068 -9.093 1.00 88.38 184 VAL A C 1
ATOM 1535 O O . VAL A 1 184 ? 12.881 -0.437 -7.977 1.00 88.38 184 VAL A O 1
ATOM 1538 N N . ASP A 1 185 ? 13.348 1.267 -9.358 1.00 87.62 185 ASP A N 1
ATOM 1539 C CA . ASP A 1 185 ? 14.136 2.062 -8.389 1.00 87.62 185 ASP A CA 1
ATOM 1540 C C . ASP A 1 185 ? 13.270 2.830 -7.366 1.00 87.62 185 ASP A C 1
ATOM 1542 O O . ASP A 1 185 ? 13.727 3.769 -6.706 1.00 87.62 185 ASP A O 1
ATOM 1546 N N . ASP A 1 186 ? 11.996 2.465 -7.242 1.00 91.75 186 ASP A N 1
ATOM 1547 C CA . ASP A 1 186 ? 11.032 3.149 -6.394 1.00 91.75 186 ASP A CA 1
ATOM 1548 C C . ASP A 1 186 ? 11.024 2.603 -4.955 1.00 91.75 186 ASP A C 1
ATOM 1550 O O . ASP A 1 186 ? 10.717 1.423 -4.738 1.00 91.75 186 ASP A O 1
ATOM 1554 N N . PRO A 1 187 ? 11.259 3.449 -3.933 1.00 92.69 187 PRO A N 1
ATOM 1555 C CA . PRO A 1 187 ? 11.060 3.051 -2.546 1.00 92.69 187 PRO A CA 1
ATOM 1556 C C . PRO A 1 187 ? 9.655 2.491 -2.269 1.00 92.69 187 PRO A C 1
ATOM 1558 O O . PRO A 1 187 ? 9.532 1.541 -1.498 1.00 92.69 187 PRO A O 1
ATOM 1561 N N . ALA A 1 188 ? 8.601 3.017 -2.906 1.00 96.06 188 ALA A N 1
ATOM 1562 C CA . ALA A 1 188 ? 7.231 2.538 -2.709 1.00 96.06 188 ALA A CA 1
ATOM 1563 C C . ALA A 1 188 ? 7.027 1.102 -3.223 1.00 96.06 188 ALA A C 1
ATOM 1565 O O . ALA A 1 188 ? 6.311 0.330 -2.585 1.00 96.06 188 ALA A O 1
ATOM 1566 N N . LEU A 1 189 ? 7.711 0.705 -4.306 1.00 95.38 189 LEU A N 1
ATOM 1567 C CA . LEU A 1 189 ? 7.706 -0.679 -4.797 1.00 95.38 189 LEU A CA 1
ATOM 1568 C C . LEU A 1 189 ? 8.326 -1.632 -3.768 1.00 95.38 189 LEU A C 1
ATOM 1570 O O . LEU A 1 189 ? 7.758 -2.679 -3.458 1.00 95.38 189 LEU A O 1
ATOM 1574 N N . SER A 1 190 ? 9.466 -1.237 -3.194 1.00 93.00 190 SER A N 1
ATOM 1575 C CA . SER A 1 190 ? 10.132 -2.011 -2.139 1.00 93.00 190 SER A CA 1
ATOM 1576 C C . SER A 1 190 ? 9.242 -2.151 -0.902 1.00 93.00 190 SER A C 1
ATOM 1578 O O . SER A 1 190 ? 9.146 -3.228 -0.317 1.00 93.00 190 SER A O 1
ATOM 1580 N N . ILE A 1 191 ? 8.553 -1.075 -0.509 1.00 96.25 191 ILE A N 1
ATOM 1581 C CA . ILE A 1 191 ? 7.642 -1.098 0.641 1.00 96.25 191 ILE A CA 1
ATOM 1582 C C . ILE A 1 191 ? 6.429 -1.994 0.364 1.00 96.25 191 ILE A C 1
ATOM 1584 O O . ILE A 1 191 ? 6.027 -2.729 1.263 1.00 96.25 191 ILE A O 1
ATOM 1588 N N . LEU A 1 192 ? 5.883 -2.003 -0.858 1.00 98.06 192 LEU A N 1
ATOM 1589 C CA . LEU A 1 192 ? 4.797 -2.912 -1.241 1.00 98.06 192 LEU A CA 1
ATOM 1590 C C . LEU A 1 192 ? 5.225 -4.385 -1.132 1.00 98.06 192 LEU A C 1
ATOM 1592 O O . LEU A 1 192 ? 4.506 -5.191 -0.539 1.00 98.06 192 LEU A O 1
ATOM 1596 N N . GLN A 1 193 ? 6.415 -4.737 -1.634 1.00 95.38 193 GLN A N 1
ATOM 1597 C CA . GLN A 1 193 ? 6.953 -6.098 -1.508 1.00 95.38 193 GLN A CA 1
ATOM 1598 C C . GLN A 1 193 ? 7.151 -6.493 -0.031 1.00 95.38 193 GLN A C 1
ATOM 1600 O O . GLN A 1 193 ? 6.857 -7.623 0.361 1.00 95.38 193 GLN A O 1
ATOM 1605 N N . ILE A 1 194 ? 7.593 -5.558 0.815 1.00 95.12 194 ILE A N 1
ATOM 1606 C CA . ILE A 1 194 ? 7.741 -5.775 2.262 1.00 95.12 194 ILE A CA 1
ATOM 1607 C C . ILE A 1 194 ? 6.387 -5.928 2.954 1.00 95.12 194 ILE A C 1
ATOM 1609 O O . ILE A 1 194 ? 6.254 -6.791 3.818 1.00 95.12 194 ILE A O 1
ATOM 1613 N N . ALA A 1 195 ? 5.382 -5.138 2.579 1.00 97.44 195 ALA A N 1
ATOM 1614 C CA . ALA A 1 195 ? 4.028 -5.274 3.104 1.00 97.44 195 ALA A CA 1
ATOM 1615 C C . ALA A 1 195 ? 3.456 -6.662 2.774 1.00 97.44 195 ALA A C 1
ATOM 1617 O O . ALA A 1 195 ? 2.951 -7.337 3.668 1.00 97.44 195 ALA A O 1
ATOM 1618 N N . ALA A 1 196 ? 3.635 -7.134 1.535 1.00 96.25 196 ALA A N 1
ATOM 1619 C CA . ALA A 1 196 ? 3.263 -8.487 1.120 1.00 96.25 196 ALA A CA 1
ATOM 1620 C C . ALA A 1 196 ? 4.020 -9.572 1.905 1.00 96.25 196 ALA A C 1
ATOM 1622 O O . ALA A 1 196 ? 3.411 -10.522 2.392 1.00 96.25 196 ALA A O 1
ATOM 1623 N N . SER A 1 197 ? 5.331 -9.400 2.100 1.00 95.12 197 SER A N 1
ATOM 1624 C CA . SER A 1 197 ? 6.159 -10.310 2.901 1.00 95.12 197 SER A CA 1
ATOM 1625 C C . SER A 1 197 ? 5.696 -10.390 4.360 1.00 95.12 197 SER A C 1
ATOM 1627 O O . SER A 1 197 ? 5.537 -11.483 4.902 1.00 95.12 197 SER A O 1
ATOM 1629 N N . LEU A 1 198 ? 5.447 -9.241 5.000 1.00 94.06 198 LEU A N 1
ATOM 1630 C CA . LEU A 1 198 ? 4.949 -9.167 6.375 1.00 94.06 198 LEU A CA 1
ATOM 1631 C C . LEU A 1 198 ? 3.565 -9.798 6.497 1.00 94.06 198 LEU A C 1
ATOM 1633 O O . LEU A 1 198 ? 3.340 -10.570 7.429 1.00 94.06 198 LEU A O 1
ATOM 1637 N N . ALA A 1 199 ? 2.670 -9.496 5.555 1.00 96.88 199 ALA A N 1
ATOM 1638 C CA . ALA A 1 199 ? 1.318 -10.023 5.552 1.00 96.88 199 ALA A CA 1
ATOM 1639 C C . ALA A 1 199 ? 1.306 -11.545 5.410 1.00 96.88 199 ALA A C 1
ATOM 1641 O O . ALA A 1 199 ? 0.730 -12.234 6.248 1.00 96.88 199 ALA A O 1
ATOM 1642 N N . GLN A 1 200 ? 2.037 -12.089 4.437 1.00 96.56 200 GLN A N 1
ATOM 1643 C CA . GLN A 1 200 ? 2.132 -13.534 4.249 1.00 96.56 200 GLN A CA 1
ATOM 1644 C C . GLN A 1 200 ? 2.775 -14.230 5.458 1.00 96.56 200 GLN A C 1
ATOM 1646 O O . GLN A 1 200 ? 2.273 -15.252 5.923 1.00 96.56 200 GLN A O 1
ATOM 1651 N N . LYS A 1 201 ? 3.861 -13.671 6.003 1.00 93.44 201 LYS A N 1
ATOM 1652 C CA . LYS A 1 201 ? 4.612 -14.287 7.106 1.00 93.44 201 LYS A CA 1
ATOM 1653 C C . LYS A 1 201 ? 3.830 -14.332 8.418 1.00 93.44 201 LYS A C 1
ATOM 1655 O O . LYS A 1 201 ? 4.065 -15.222 9.237 1.00 93.44 201 LYS A O 1
ATOM 1660 N N . HIS A 1 202 ? 2.966 -13.349 8.645 1.00 93.62 202 HIS A N 1
ATOM 1661 C CA . HIS A 1 202 ? 2.225 -13.184 9.895 1.00 93.62 202 HIS A CA 1
ATOM 1662 C C . HIS A 1 202 ? 0.727 -13.451 9.750 1.00 93.62 202 HIS A C 1
ATOM 1664 O O . HIS A 1 202 ? -0.017 -13.150 10.677 1.00 93.62 202 HIS A O 1
ATOM 1670 N N . ASP A 1 203 ? 0.317 -14.044 8.626 1.00 95.31 203 ASP A N 1
ATOM 1671 C CA . ASP A 1 203 ? -1.076 -14.355 8.307 1.00 95.31 203 ASP A CA 1
ATOM 1672 C C . ASP A 1 203 ? -2.002 -13.139 8.458 1.00 95.31 203 ASP A C 1
ATOM 1674 O O . ASP A 1 203 ? -3.067 -13.202 9.063 1.00 95.31 203 ASP A O 1
ATOM 1678 N N . LEU A 1 204 ? -1.583 -12.001 7.908 1.00 96.38 204 LEU A N 1
ATOM 1679 C CA . LEU A 1 204 ? -2.400 -10.795 7.793 1.00 96.38 204 LEU A CA 1
ATOM 1680 C C . LEU A 1 204 ? -2.971 -10.720 6.380 1.00 96.38 204 LEU A C 1
ATOM 1682 O O . LEU A 1 204 ? -2.374 -11.217 5.424 1.00 96.38 204 LEU A O 1
ATOM 1686 N N . GLU A 1 205 ? -4.099 -10.040 6.235 1.00 97.50 205 GLU A N 1
ATOM 1687 C CA . GLU A 1 205 ? -4.580 -9.646 4.914 1.00 97.50 205 GLU A CA 1
ATOM 1688 C C . GLU A 1 205 ? -3.840 -8.396 4.428 1.00 97.50 205 GLU A C 1
ATOM 1690 O O . GLU A 1 205 ? -3.764 -7.400 5.143 1.00 97.50 205 GLU A O 1
ATOM 1695 N N . LEU A 1 206 ? -3.294 -8.421 3.213 1.00 98.38 206 LEU A N 1
ATOM 1696 C CA . LEU A 1 206 ? -2.826 -7.217 2.537 1.00 98.38 206 LEU A CA 1
ATOM 1697 C C . LEU A 1 206 ? -3.989 -6.619 1.744 1.00 98.38 206 LEU A C 1
ATOM 1699 O O . LEU A 1 206 ? -4.506 -7.251 0.830 1.00 98.38 206 LEU A O 1
ATOM 1703 N N . ILE A 1 207 ? -4.372 -5.394 2.076 1.00 98.12 207 ILE A N 1
ATOM 1704 C CA . ILE A 1 207 ? -5.400 -4.617 1.389 1.00 98.12 207 ILE A CA 1
ATOM 1705 C C . ILE A 1 207 ? -4.693 -3.492 0.636 1.00 98.12 207 ILE A C 1
ATOM 1707 O O . ILE A 1 207 ? -3.985 -2.695 1.246 1.00 98.12 207 ILE A O 1
ATOM 1711 N N . VAL A 1 208 ? -4.859 -3.410 -0.682 1.00 98.06 208 VAL A N 1
ATOM 1712 C CA . VAL A 1 208 ? -4.177 -2.406 -1.514 1.00 98.06 208 VAL A CA 1
ATOM 1713 C C . VAL A 1 208 ? -5.184 -1.435 -2.106 1.00 98.06 208 VAL A C 1
ATOM 1715 O O . VAL A 1 208 ? -6.061 -1.838 -2.868 1.00 98.06 208 VAL A O 1
ATOM 1718 N N . CYS A 1 209 ? -5.028 -0.147 -1.796 1.00 96.94 209 CYS A N 1
ATOM 1719 C CA . CYS A 1 209 ? -5.683 0.928 -2.533 1.00 96.94 209 CYS A CA 1
ATOM 1720 C C . CYS A 1 209 ? -4.984 1.080 -3.885 1.00 96.94 209 CYS A C 1
ATOM 1722 O O . CYS A 1 209 ? -3.858 1.582 -3.954 1.00 96.94 209 CYS A O 1
ATOM 1724 N N . ASP A 1 210 ? -5.630 0.624 -4.958 1.00 94.12 210 ASP A N 1
ATOM 1725 C CA . ASP A 1 210 ? -4.995 0.619 -6.268 1.00 94.12 210 ASP A CA 1
ATOM 1726 C C . ASP A 1 210 ? -4.784 2.045 -6.807 1.00 94.12 210 ASP A C 1
ATOM 1728 O O . ASP A 1 210 ? -5.615 2.945 -6.623 1.00 94.12 210 ASP A O 1
ATOM 1732 N N . ARG A 1 211 ? -3.644 2.255 -7.465 1.00 91.94 211 ARG A N 1
ATOM 1733 C CA . ARG A 1 211 ? -3.227 3.517 -8.080 1.00 91.94 211 ARG A CA 1
ATOM 1734 C C . ARG A 1 211 ? -2.551 3.244 -9.420 1.00 91.94 211 ARG A C 1
ATOM 1736 O O . ARG A 1 211 ? -1.795 2.274 -9.539 1.00 91.94 211 ARG A O 1
ATOM 1743 N N . PRO A 1 212 ? -2.742 4.122 -10.420 1.00 88.12 212 PRO A N 1
ATOM 1744 C CA . PRO A 1 212 ? -2.017 3.987 -11.671 1.00 88.12 212 PRO A CA 1
ATOM 1745 C C . PRO A 1 212 ? -0.549 4.355 -11.413 1.00 88.12 212 PRO A C 1
ATOM 1747 O O . PRO A 1 212 ? -0.303 5.255 -10.609 1.00 88.12 212 PRO A O 1
ATOM 1750 N N . PRO A 1 213 ? 0.443 3.729 -12.062 1.00 86.12 213 PRO A N 1
ATOM 1751 C CA . PRO A 1 213 ? 1.817 4.207 -11.965 1.00 86.12 213 PRO A CA 1
ATOM 1752 C C . PRO A 1 213 ? 1.943 5.612 -12.581 1.00 86.12 213 PRO A C 1
ATOM 1754 O O . PRO A 1 213 ? 1.171 5.988 -13.464 1.00 86.12 213 PRO A O 1
ATOM 1757 N N . LEU A 1 214 ? 2.927 6.399 -12.130 1.00 84.56 214 LEU A N 1
ATOM 1758 C CA . LEU A 1 214 ? 3.215 7.706 -12.745 1.00 84.56 214 LEU A CA 1
ATOM 1759 C C . LEU A 1 214 ? 3.765 7.556 -14.170 1.00 84.56 214 LEU A C 1
ATOM 1761 O O . LEU A 1 214 ? 3.489 8.380 -15.042 1.00 84.56 214 LEU A O 1
ATOM 1765 N N . ALA A 1 215 ? 4.563 6.515 -14.403 1.00 77.00 215 ALA A N 1
ATOM 1766 C CA . ALA A 1 215 ? 4.985 6.117 -15.732 1.00 77.00 215 ALA A CA 1
ATOM 1767 C C . ALA A 1 215 ? 3.839 5.428 -16.486 1.00 77.00 215 ALA A C 1
ATOM 1769 O O . ALA A 1 215 ? 2.842 4.993 -15.917 1.00 77.00 215 ALA A O 1
ATOM 1770 N N . ARG A 1 216 ? 3.987 5.316 -17.804 1.00 69.50 216 ARG A N 1
ATOM 1771 C CA . ARG A 1 216 ? 2.950 4.758 -18.671 1.00 69.50 216 ARG A CA 1
ATOM 1772 C C . ARG A 1 216 ? 2.702 3.271 -18.358 1.00 69.50 216 ARG A C 1
ATOM 1774 O O . ARG A 1 216 ? 3.660 2.499 -18.280 1.00 69.50 216 ARG A O 1
ATOM 1781 N N . VAL A 1 217 ? 1.428 2.893 -18.199 1.00 60.19 217 VAL A N 1
ATOM 1782 C CA . VAL A 1 217 ? 0.994 1.542 -17.776 1.00 60.19 217 VAL A CA 1
ATOM 1783 C C . VAL A 1 217 ? 1.155 0.493 -18.887 1.00 60.19 217 VAL A C 1
ATOM 1785 O O . VAL A 1 217 ? 1.299 -0.679 -18.610 1.00 60.19 217 VAL A O 1
ATOM 1788 N N . ASP A 1 218 ? 1.198 0.878 -20.162 1.00 64.31 218 ASP A N 1
ATOM 1789 C CA . ASP A 1 218 ? 1.244 -0.058 -21.304 1.00 64.31 218 ASP A CA 1
ATOM 1790 C C . ASP A 1 218 ? 2.664 -0.314 -21.851 1.00 64.31 218 ASP A C 1
ATOM 1792 O O . ASP A 1 218 ? 2.825 -0.847 -22.951 1.00 64.31 218 ASP A O 1
ATOM 1796 N N . THR A 1 219 ? 3.705 0.077 -21.112 1.00 69.00 219 THR A N 1
ATOM 1797 C CA . THR A 1 219 ? 5.099 -0.073 -21.549 1.00 69.00 219 THR A CA 1
ATOM 1798 C C . THR A 1 219 ? 5.928 -0.860 -20.547 1.00 69.00 219 THR A C 1
ATOM 1800 O O . THR A 1 219 ? 6.154 -0.399 -19.428 1.00 69.00 219 THR A O 1
ATOM 1803 N 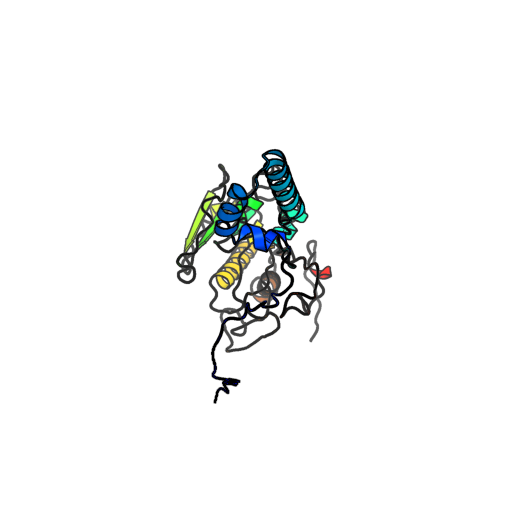N . CYS A 1 220 ? 6.458 -1.990 -21.014 1.00 82.75 220 CYS A N 1
ATOM 1804 C CA . CYS A 1 220 ? 7.457 -2.794 -20.320 1.00 82.75 220 CYS A CA 1
ATOM 1805 C C . CYS A 1 220 ? 8.803 -2.639 -21.035 1.00 82.75 220 CYS A C 1
ATOM 1807 O O . CYS A 1 220 ? 8.945 -3.079 -22.177 1.00 82.75 220 CYS A O 1
ATOM 1809 N N . GLN A 1 221 ? 9.779 -1.979 -20.409 1.00 84.19 221 GLN A N 1
ATOM 1810 C CA . GLN A 1 221 ? 11.059 -1.679 -21.060 1.00 84.19 221 GLN A CA 1
ATOM 1811 C C . GLN A 1 221 ? 12.229 -1.554 -20.082 1.00 84.19 221 GLN A C 1
ATOM 1813 O O . GLN A 1 221 ? 12.049 -1.300 -18.893 1.00 84.19 221 GLN A O 1
ATOM 1818 N N . GLY A 1 222 ? 13.443 -1.662 -20.624 1.00 88.25 222 GLY A N 1
ATOM 1819 C CA . GLY A 1 222 ? 14.698 -1.496 -19.892 1.00 88.25 222 GLY A CA 1
ATOM 1820 C C . GLY 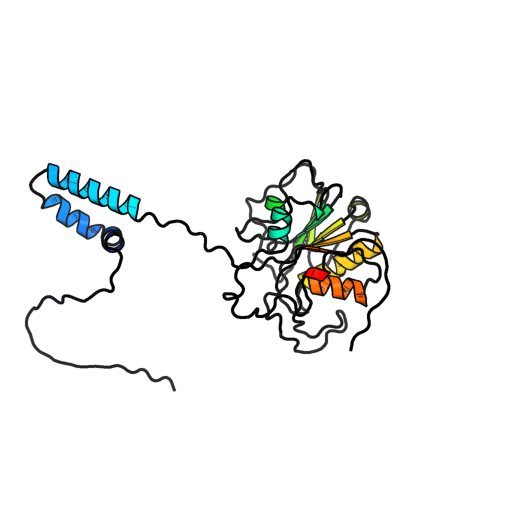A 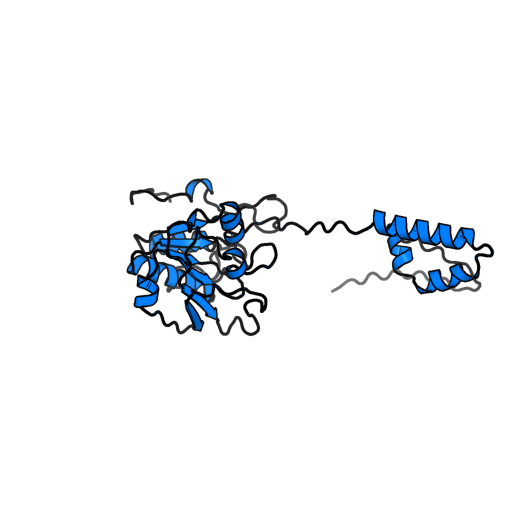1 222 ? 15.272 -2.803 -19.335 1.00 88.25 222 GLY A C 1
ATOM 1821 O O . GLY A 1 222 ? 14.741 -3.880 -19.612 1.00 88.25 222 GLY A O 1
ATOM 1822 N N . PRO A 1 223 ? 16.404 -2.724 -18.609 1.00 89.69 223 PRO A N 1
ATOM 1823 C CA . PRO A 1 223 ? 17.076 -3.897 -18.060 1.00 89.69 223 PRO A CA 1
ATOM 1824 C C . PRO A 1 223 ? 16.189 -4.639 -17.058 1.00 89.69 223 PRO A C 1
ATOM 1826 O O . PRO A 1 223 ? 15.359 -4.036 -16.380 1.00 89.69 223 PRO A O 1
ATOM 1829 N N . TRP A 1 224 ? 16.389 -5.951 -16.968 1.00 87.88 224 TRP A N 1
ATOM 1830 C CA . TRP A 1 224 ? 15.724 -6.798 -15.986 1.00 87.88 224 TRP A CA 1
ATOM 1831 C C . TRP A 1 224 ? 16.312 -6.573 -14.592 1.00 87.88 224 TRP A C 1
ATOM 1833 O O . TRP A 1 224 ? 17.533 -6.513 -14.440 1.00 87.88 224 TRP A O 1
ATOM 1843 N N . HIS A 1 225 ? 15.455 -6.467 -13.581 1.00 84.56 225 HIS A N 1
ATOM 1844 C CA . HIS A 1 225 ? 15.855 -6.323 -12.189 1.00 84.56 225 HIS A CA 1
ATOM 1845 C C . HIS A 1 225 ? 15.597 -7.625 -11.424 1.00 84.56 225 HIS A C 1
ATOM 1847 O O . HIS A 1 225 ? 14.463 -7.916 -11.046 1.00 84.56 225 HIS A O 1
ATOM 1853 N N . GLU A 1 226 ? 16.659 -8.376 -11.130 1.00 76.06 226 GLU A N 1
ATOM 1854 C CA . GLU A 1 226 ? 16.583 -9.713 -10.513 1.00 76.06 226 GLU A CA 1
ATOM 1855 C C . GLU A 1 226 ? 15.839 -9.721 -9.164 1.00 76.06 226 GLU A C 1
ATOM 1857 O O . GLU A 1 226 ? 15.081 -10.636 -8.880 1.00 76.06 226 GLU A O 1
ATOM 1862 N N . GLY A 1 227 ? 15.961 -8.671 -8.340 1.00 76.38 227 GLY A N 1
ATOM 1863 C CA . GLY A 1 227 ? 15.290 -8.632 -7.028 1.00 76.38 227 GLY A CA 1
ATOM 1864 C C . GLY A 1 227 ? 13.755 -8.534 -7.076 1.00 76.38 227 GLY A C 1
ATOM 1865 O O . GLY A 1 227 ? 13.086 -8.896 -6.110 1.00 76.38 227 GLY A O 1
ATOM 1866 N N . PHE A 1 228 ? 13.198 -8.050 -8.190 1.00 82.31 228 PHE A N 1
ATOM 1867 C CA . PHE A 1 228 ? 11.749 -7.930 -8.390 1.00 82.31 228 PHE A CA 1
ATOM 1868 C C . PHE A 1 228 ? 11.245 -8.841 -9.510 1.00 82.31 228 PHE A C 1
ATOM 1870 O O . PHE A 1 228 ? 10.037 -9.017 -9.644 1.00 82.31 228 PHE A O 1
ATOM 1877 N N . GLU A 1 229 ? 12.154 -9.426 -10.295 1.00 89.06 229 GLU A N 1
ATOM 1878 C CA . GLU A 1 229 ? 11.845 -10.181 -11.509 1.00 89.06 229 GLU A CA 1
ATOM 1879 C C . GLU A 1 229 ? 10.942 -9.360 -12.456 1.00 89.06 229 GLU A C 1
ATOM 1881 O O . GLU A 1 229 ? 9.928 -9.825 -12.967 1.00 89.06 229 GLU A O 1
ATOM 1886 N N . LEU A 1 230 ? 11.294 -8.084 -12.647 1.00 85.81 230 LEU A N 1
ATOM 1887 C CA . LEU A 1 230 ? 10.559 -7.131 -13.482 1.00 85.81 230 LEU A CA 1
ATOM 1888 C C . LEU A 1 230 ? 11.521 -6.347 -14.390 1.00 85.81 230 LEU A C 1
ATOM 1890 O O . LEU A 1 230 ? 12.669 -6.103 -14.003 1.00 85.81 230 LEU A O 1
ATOM 1894 N N . PRO A 1 231 ? 11.077 -5.897 -15.578 1.00 89.75 231 PRO A N 1
ATOM 1895 C CA . PRO A 1 231 ? 11.823 -4.918 -16.361 1.00 89.75 231 PRO A CA 1
ATOM 1896 C C . PRO A 1 231 ? 11.851 -3.562 -15.642 1.00 89.75 231 PRO A C 1
ATOM 1898 O O . PRO A 1 231 ? 10.979 -3.265 -14.825 1.00 89.75 231 PRO A O 1
ATOM 1901 N N . TYR A 1 232 ? 12.837 -2.725 -15.977 1.00 87.31 232 TYR A N 1
ATOM 1902 C CA . TYR A 1 232 ? 13.050 -1.427 -15.329 1.00 87.31 232 TYR A CA 1
ATOM 1903 C C . TYR A 1 232 ? 11.780 -0.581 -15.212 1.00 87.31 232 TYR A C 1
ATOM 1905 O O . TYR A 1 232 ? 11.510 -0.046 -14.143 1.00 87.31 232 TYR A O 1
ATOM 1913 N N . GLN A 1 233 ? 11.004 -0.483 -16.292 1.00 87.69 233 GLN A N 1
ATOM 1914 C CA . GLN A 1 233 ? 9.632 0.012 -16.281 1.00 87.69 233 GLN A CA 1
ATOM 1915 C C . GLN A 1 233 ? 8.696 -1.175 -16.502 1.00 87.69 233 GLN A C 1
ATOM 1917 O O . GLN A 1 233 ? 8.833 -1.858 -17.517 1.00 87.69 233 GLN A O 1
ATOM 1922 N N . TYR A 1 234 ? 7.771 -1.411 -15.570 1.00 84.25 234 TYR A N 1
ATOM 1923 C CA . TYR A 1 234 ? 7.004 -2.663 -15.492 1.00 84.25 234 TYR A CA 1
ATOM 1924 C C . TYR A 1 234 ? 5.548 -2.578 -15.950 1.00 84.25 234 TYR A C 1
ATOM 1926 O O . TYR A 1 234 ? 4.946 -3.622 -16.153 1.00 84.25 234 TYR A O 1
ATOM 1934 N N . GLY A 1 235 ? 4.984 -1.380 -16.130 1.00 84.31 235 GLY A N 1
ATOM 1935 C CA . GLY A 1 235 ? 3.646 -1.226 -16.719 1.00 84.31 235 GLY A CA 1
ATOM 1936 C C . GLY A 1 235 ? 2.506 -1.877 -15.920 1.00 84.31 235 GLY A C 1
ATOM 1937 O O . GLY A 1 235 ? 1.597 -2.452 -16.500 1.00 84.31 235 GLY A O 1
ATOM 1938 N N . LEU A 1 236 ? 2.563 -1.825 -14.589 1.00 87.19 236 LEU A N 1
ATOM 1939 C CA . LEU A 1 236 ? 1.562 -2.427 -13.703 1.00 87.19 236 LEU A CA 1
ATOM 1940 C C . LEU A 1 236 ? 1.083 -1.399 -12.679 1.00 87.19 236 LEU A C 1
ATOM 1942 O O . LEU A 1 236 ? 1.859 -0.538 -12.246 1.00 87.19 236 LEU A O 1
ATOM 1946 N N . THR A 1 237 ? -0.182 -1.501 -12.280 1.00 91.75 237 THR A N 1
ATOM 1947 C CA . THR A 1 237 ? -0.731 -0.751 -11.140 1.00 91.75 237 THR A CA 1
ATOM 1948 C C . THR A 1 237 ? -0.202 -1.287 -9.807 1.00 91.75 237 THR A C 1
ATOM 1950 O O . THR A 1 237 ? 0.419 -2.353 -9.747 1.00 91.75 237 THR A O 1
ATOM 1953 N N . SER A 1 238 ? -0.422 -0.556 -8.708 1.00 94.12 238 SER A N 1
ATOM 1954 C CA . SER A 1 238 ? -0.031 -1.050 -7.379 1.00 94.12 238 SER A CA 1
ATOM 1955 C C . SER A 1 238 ? -0.789 -2.328 -6.997 1.00 94.12 238 SER A C 1
ATOM 1957 O O . SER A 1 238 ? -0.202 -3.229 -6.398 1.00 94.12 238 SER A O 1
ATOM 1959 N N . GLY A 1 239 ? -2.058 -2.447 -7.389 1.00 92.75 239 GLY A N 1
ATOM 1960 C CA . GLY A 1 239 ? -2.874 -3.647 -7.211 1.00 92.75 239 GLY A CA 1
ATOM 1961 C C . GLY A 1 239 ? -2.362 -4.828 -8.035 1.00 92.75 239 GLY A C 1
ATOM 1962 O O . GLY A 1 239 ? -2.166 -5.918 -7.498 1.00 92.75 239 GLY A O 1
ATOM 1963 N N . GLU A 1 240 ? -2.060 -4.616 -9.317 1.00 92.31 240 GLU A N 1
ATOM 1964 C CA . GLU A 1 240 ? -1.494 -5.662 -10.179 1.00 92.31 240 GLU A CA 1
ATOM 1965 C C . GLU A 1 240 ? -0.119 -6.137 -9.682 1.00 92.31 240 GLU A C 1
ATOM 1967 O O . GLU A 1 240 ? 0.156 -7.339 -9.673 1.00 92.31 240 GLU A O 1
ATOM 1972 N N . LEU A 1 241 ? 0.722 -5.221 -9.189 1.00 94.19 241 LEU A N 1
ATOM 1973 C CA . LEU A 1 241 ? 1.993 -5.560 -8.542 1.00 94.19 241 LEU A CA 1
ATOM 1974 C C . LEU A 1 241 ? 1.806 -6.373 -7.262 1.00 94.19 241 LEU A C 1
ATOM 1976 O O . LEU A 1 241 ? 2.556 -7.317 -7.018 1.00 94.19 241 LEU A O 1
ATOM 1980 N N . ALA A 1 242 ? 0.815 -6.036 -6.439 1.00 96.25 242 ALA A N 1
ATOM 1981 C CA . ALA A 1 242 ? 0.519 -6.801 -5.234 1.00 96.25 242 ALA A CA 1
ATOM 1982 C C . ALA A 1 242 ? 0.080 -8.231 -5.576 1.00 96.25 242 ALA A C 1
ATOM 1984 O O . ALA A 1 242 ? 0.544 -9.187 -4.953 1.00 96.25 242 ALA A O 1
ATOM 1985 N N . HIS A 1 243 ? -0.746 -8.386 -6.615 1.00 94.56 243 HIS A N 1
ATOM 1986 C CA . HIS A 1 243 ? -1.141 -9.692 -7.136 1.00 94.56 243 HIS A CA 1
ATOM 1987 C C . HIS A 1 243 ? 0.059 -10.477 -7.686 1.00 94.56 243 HIS A C 1
ATOM 1989 O O . HIS A 1 243 ? 0.222 -11.663 -7.387 1.00 94.56 243 HIS A O 1
ATOM 1995 N N . TYR A 1 244 ? 0.941 -9.812 -8.435 1.00 93.81 244 TYR A N 1
ATOM 1996 C CA . TYR A 1 244 ? 2.199 -10.382 -8.911 1.00 93.81 244 TYR A CA 1
ATOM 1997 C C . TYR A 1 244 ? 3.072 -10.885 -7.747 1.00 93.81 244 TYR A C 1
ATOM 1999 O O . TYR A 1 244 ? 3.468 -12.053 -7.731 1.00 93.81 244 TYR A O 1
ATOM 2007 N N . PHE A 1 245 ? 3.301 -10.068 -6.717 1.00 93.56 245 PHE A N 1
ATOM 2008 C CA . PHE A 1 245 ? 4.072 -10.485 -5.545 1.00 93.56 245 PHE A CA 1
ATOM 2009 C C . PHE A 1 245 ? 3.408 -11.633 -4.778 1.00 93.56 245 PHE A C 1
ATOM 2011 O O . PHE A 1 245 ? 4.095 -12.588 -4.415 1.00 93.56 245 PHE A O 1
ATOM 2018 N N . GLY A 1 246 ? 2.090 -11.593 -4.576 1.00 92.69 246 GLY A N 1
ATOM 2019 C CA . GLY A 1 246 ? 1.344 -12.682 -3.937 1.00 92.69 246 GLY A CA 1
ATOM 2020 C C . GLY A 1 246 ? 1.404 -14.000 -4.717 1.00 92.69 246 GLY A C 1
ATOM 2021 O O . GLY A 1 246 ? 1.426 -15.072 -4.120 1.00 92.69 246 GLY A O 1
ATOM 2022 N N . THR A 1 247 ? 1.495 -13.932 -6.046 1.00 90.81 247 THR A N 1
ATOM 2023 C CA . THR A 1 247 ? 1.566 -15.118 -6.910 1.00 90.81 247 THR A CA 1
ATOM 2024 C C . THR A 1 247 ? 2.968 -15.725 -6.941 1.00 90.81 247 THR A C 1
ATOM 2026 O O . THR A 1 247 ? 3.114 -16.938 -6.791 1.00 90.81 247 THR A O 1
ATOM 2029 N N . TYR A 1 248 ? 4.000 -14.901 -7.142 1.00 88.38 248 TYR A N 1
ATOM 2030 C CA . TYR A 1 248 ? 5.346 -15.389 -7.468 1.00 88.38 248 TYR A CA 1
ATOM 2031 C C . TYR A 1 248 ? 6.327 -15.376 -6.292 1.00 88.38 24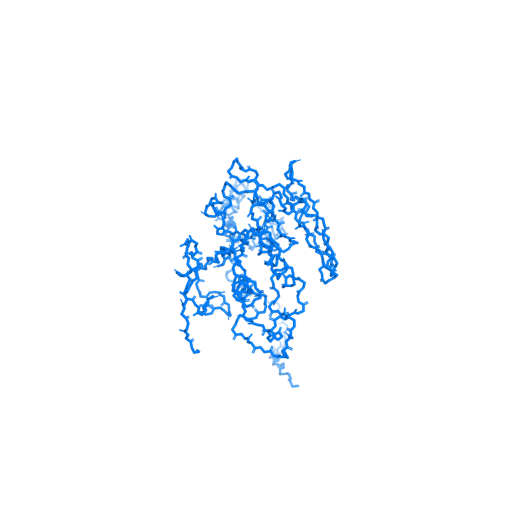8 TYR A C 1
ATOM 2033 O O . TYR A 1 248 ? 7.221 -16.217 -6.243 1.00 88.38 248 TYR A O 1
ATOM 2041 N N . PHE A 1 249 ? 6.164 -14.460 -5.334 1.00 86.19 249 PHE A N 1
ATOM 2042 C CA . PHE A 1 249 ? 7.099 -14.293 -4.213 1.00 86.19 249 PHE A CA 1
ATOM 2043 C C . PHE A 1 249 ? 6.519 -14.784 -2.888 1.00 86.19 249 PHE A C 1
ATOM 2045 O O . PHE A 1 249 ? 7.244 -15.336 -2.061 1.00 86.19 249 PHE A O 1
ATOM 2052 N N . PHE A 1 250 ? 5.214 -14.601 -2.687 1.00 93.06 250 PHE A N 1
ATOM 2053 C CA . PHE A 1 250 ? 4.545 -14.843 -1.409 1.00 93.06 250 PHE A CA 1
ATOM 2054 C C . PHE A 1 250 ? 3.288 -15.712 -1.576 1.00 93.06 250 PHE A C 1
ATOM 2056 O O . PHE A 1 250 ? 2.193 -15.276 -1.214 1.00 93.06 250 PHE A O 1
ATOM 2063 N N . PRO A 1 251 ? 3.417 -16.948 -2.104 1.00 91.50 251 PRO A N 1
ATOM 2064 C CA . PRO A 1 251 ? 2.273 -17.830 -2.306 1.00 91.50 251 PRO A CA 1
ATOM 2065 C C . PRO A 1 251 ? 1.525 -18.068 -0.987 1.00 91.50 251 PRO A C 1
ATOM 2067 O O . PRO A 1 251 ? 2.128 -18.351 0.052 1.00 91.50 251 PRO A O 1
ATOM 2070 N N . GLY A 1 252 ? 0.198 -17.950 -1.042 1.00 89.69 252 GLY A N 1
ATOM 2071 C CA . GLY A 1 252 ? -0.677 -18.015 0.133 1.00 89.69 252 GLY A CA 1
ATOM 2072 C C . GLY A 1 252 ? -0.938 -16.665 0.810 1.00 89.69 252 GLY A C 1
ATOM 2073 O O . GLY A 1 252 ? -1.654 -16.636 1.806 1.00 89.69 252 GLY A O 1
ATOM 2074 N N . LEU A 1 253 ? -0.402 -15.557 0.283 1.00 94.19 253 LEU A N 1
ATOM 2075 C CA . LEU A 1 253 ? -0.777 -14.212 0.716 1.00 94.19 253 LEU A CA 1
ATOM 2076 C C . LEU A 1 253 ? -2.295 -14.008 0.596 1.00 94.19 253 LEU A C 1
ATOM 2078 O O . LEU A 1 253 ? -2.865 -14.155 -0.486 1.00 94.19 253 LEU A O 1
ATOM 2082 N N . ARG A 1 254 ? -2.933 -13.613 1.701 1.00 97.25 254 ARG A N 1
ATOM 2083 C CA . ARG A 1 254 ? -4.314 -13.120 1.697 1.00 97.25 254 ARG A CA 1
ATOM 2084 C C . ARG A 1 254 ? -4.298 -11.695 1.152 1.00 97.25 254 ARG A C 1
ATOM 2086 O O . ARG A 1 254 ? -3.745 -10.809 1.796 1.00 97.25 254 ARG A O 1
ATOM 2093 N N . LEU A 1 255 ? -4.839 -11.493 -0.045 1.00 96.06 255 LEU A N 1
ATOM 2094 C CA . LEU A 1 255 ? -4.773 -10.227 -0.772 1.00 96.06 255 LEU A CA 1
ATOM 2095 C C . LEU A 1 255 ? -6.177 -9.746 -1.135 1.00 96.06 255 LEU A C 1
ATOM 2097 O O . LEU A 1 255 ? -6.942 -10.492 -1.738 1.00 96.06 255 LEU A O 1
ATOM 2101 N N . SER A 1 256 ? -6.452 -8.481 -0.841 1.00 94.19 256 SER A N 1
ATOM 2102 C CA . SER A 1 256 ? -7.618 -7.741 -1.317 1.00 94.19 256 SER A CA 1
ATOM 2103 C C . SER A 1 256 ? -7.151 -6.486 -2.043 1.00 94.19 256 SER A C 1
ATOM 2105 O O . SER A 1 256 ? -6.281 -5.758 -1.565 1.00 94.19 256 SER A O 1
ATOM 2107 N N . ILE A 1 257 ? -7.721 -6.220 -3.212 1.00 94.88 257 ILE A N 1
ATOM 2108 C CA . ILE A 1 257 ? -7.401 -5.036 -4.010 1.00 94.88 257 ILE A CA 1
ATOM 2109 C C . ILE A 1 257 ? -8.662 -4.192 -4.097 1.00 94.88 257 ILE A C 1
ATOM 2111 O O . ILE A 1 257 ? -9.711 -4.682 -4.505 1.00 94.88 257 ILE A O 1
ATOM 2115 N N . ILE A 1 258 ? -8.550 -2.922 -3.719 1.00 92.88 258 ILE A N 1
ATOM 2116 C CA . ILE A 1 258 ? -9.600 -1.928 -3.913 1.00 92.88 258 ILE A CA 1
ATOM 2117 C C . ILE A 1 258 ? -9.303 -1.249 -5.251 1.00 92.88 258 ILE A C 1
ATOM 2119 O O . ILE A 1 258 ? -8.365 -0.444 -5.317 1.00 92.88 258 ILE A O 1
ATOM 2123 N N . PRO A 1 259 ? -10.023 -1.614 -6.328 1.00 88.31 259 PRO A N 1
ATOM 2124 C CA . PRO A 1 259 ? -9.690 -1.167 -7.670 1.00 88.31 259 PRO A CA 1
ATOM 2125 C C . PRO A 1 259 ? -9.952 0.329 -7.829 1.00 88.31 259 PRO A C 1
ATOM 2127 O O . PRO A 1 259 ? -10.736 0.930 -7.094 1.00 88.31 259 PRO A O 1
ATOM 2130 N N . MET A 1 260 ? -9.323 0.928 -8.835 1.00 87.19 260 MET A N 1
ATOM 2131 C CA . MET A 1 260 ? -9.667 2.284 -9.258 1.00 87.19 260 MET A CA 1
ATOM 2132 C C . MET A 1 260 ? -11.037 2.301 -9.949 1.00 87.19 260 MET A C 1
ATOM 2134 O O . MET A 1 260 ? -11.336 1.410 -10.746 1.00 87.19 260 MET A O 1
ATOM 2138 N N . ASP A 1 261 ? -11.829 3.352 -9.727 1.00 79.56 261 ASP A N 1
ATOM 2139 C CA . ASP A 1 261 ? -13.037 3.633 -10.514 1.00 79.56 261 ASP A CA 1
ATOM 2140 C C . ASP A 1 261 ? -12.746 4.756 -11.518 1.00 79.56 261 ASP A C 1
ATOM 2142 O O . ASP A 1 261 ? -12.388 5.879 -11.154 1.00 79.56 261 ASP A O 1
ATOM 2146 N N . ILE A 1 262 ? -12.877 4.447 -12.807 1.00 63.66 262 ILE A N 1
ATOM 2147 C CA . ILE A 1 262 ? -12.606 5.378 -13.905 1.00 63.66 262 ILE A CA 1
ATOM 2148 C C . ILE A 1 262 ? -13.934 5.747 -14.552 1.00 63.66 262 ILE A C 1
ATOM 2150 O O . ILE A 1 262 ? -14.413 5.095 -15.486 1.00 63.66 262 ILE A O 1
ATOM 2154 N N . ARG A 1 263 ? -14.529 6.834 -14.061 1.00 49.47 263 ARG A N 1
ATOM 2155 C CA . ARG A 1 263 ? -15.728 7.433 -14.652 1.00 49.47 263 ARG A CA 1
ATOM 2156 C C . ARG A 1 263 ? -15.271 8.423 -15.732 1.00 49.47 263 ARG A C 1
ATOM 2158 O O . ARG A 1 263 ? -14.603 9.399 -15.433 1.00 49.47 263 ARG A O 1
ATOM 2165 N N . ASN A 1 264 ? -15.652 8.166 -16.989 1.00 41.22 264 ASN A N 1
ATOM 2166 C CA . ASN A 1 264 ? -15.203 8.836 -18.231 1.00 41.22 264 ASN A CA 1
ATOM 2167 C C . ASN A 1 264 ? -13.795 8.458 -18.734 1.00 41.22 264 ASN A C 1
ATOM 2169 O O . ASN A 1 264 ? -12.803 9.164 -18.590 1.00 41.22 264 ASN A O 1
ATOM 2173 N N . ARG A 1 265 ? -13.779 7.350 -19.483 1.00 40.34 265 ARG A N 1
ATOM 2174 C CA . ARG A 1 265 ? -12.643 6.713 -20.171 1.00 40.34 265 ARG A CA 1
ATOM 2175 C C . ARG A 1 265 ? -11.889 7.585 -21.196 1.00 40.34 265 ARG A C 1
ATOM 2177 O O . ARG A 1 265 ? -10.829 7.175 -21.651 1.00 40.34 265 ARG A O 1
ATOM 2184 N N . GLN A 1 266 ? -12.436 8.724 -21.628 1.00 41.09 266 GLN A N 1
ATOM 2185 C CA . GLN A 1 266 ? -11.910 9.468 -22.786 1.00 41.09 266 GLN A CA 1
ATOM 2186 C C . GLN A 1 266 ? -10.810 10.492 -22.457 1.00 41.09 266 GLN A C 1
ATOM 2188 O O . GLN A 1 266 ? -10.080 10.875 -23.367 1.00 41.09 266 GLN A O 1
ATOM 2193 N N . ASP A 1 267 ? -10.633 10.874 -21.187 1.00 41.56 267 ASP A N 1
ATOM 2194 C CA . ASP A 1 267 ? -9.801 12.034 -20.818 1.00 41.56 267 ASP A CA 1
ATOM 2195 C C . ASP A 1 267 ? -8.470 11.689 -20.127 1.00 41.56 267 ASP A C 1
ATOM 2197 O O . ASP A 1 267 ? -7.758 12.584 -19.674 1.00 41.56 267 ASP A O 1
ATOM 2201 N N . ILE A 1 268 ? -8.083 10.409 -20.071 1.00 46.72 268 ILE A N 1
ATOM 2202 C CA . ILE A 1 268 ? -6.745 10.011 -19.609 1.00 46.72 268 ILE A CA 1
ATOM 2203 C C . ILE A 1 268 ? -5.872 9.802 -20.853 1.00 46.72 268 ILE A C 1
ATOM 2205 O O . ILE A 1 268 ? -6.062 8.802 -21.549 1.00 46.72 268 ILE A O 1
ATOM 2209 N N . PRO A 1 269 ? -4.893 10.680 -21.154 1.00 42.81 269 PRO A N 1
ATOM 2210 C CA . PRO A 1 269 ? -4.177 10.676 -22.438 1.00 42.81 269 PRO A CA 1
ATOM 2211 C C . PRO A 1 269 ? -3.416 9.376 -22.761 1.00 42.81 269 PRO A C 1
ATOM 2213 O O . PRO A 1 269 ? -2.926 9.206 -23.879 1.00 42.81 269 PRO A O 1
ATOM 2216 N N . HIS A 1 270 ? -3.286 8.465 -21.789 1.00 48.09 270 HIS A N 1
ATOM 2217 C CA . HIS A 1 270 ? -2.435 7.276 -21.857 1.00 48.09 270 HIS A CA 1
ATOM 2218 C C . HIS A 1 270 ? -3.082 5.984 -21.324 1.00 48.09 270 HIS A C 1
ATOM 2220 O O . HIS A 1 270 ? -2.387 4.978 -21.215 1.00 48.09 270 HIS A O 1
ATOM 2226 N N . LEU A 1 271 ? -4.381 5.978 -20.997 1.00 41.31 271 LEU A N 1
ATOM 2227 C CA . LEU A 1 271 ? -5.050 4.826 -20.374 1.00 41.31 271 LEU A CA 1
ATOM 2228 C C . LEU A 1 271 ? -6.234 4.360 -21.234 1.00 41.31 271 LEU A C 1
ATOM 2230 O O . LEU A 1 271 ? -7.379 4.743 -21.020 1.00 41.31 271 LEU A O 1
ATOM 2234 N N . THR A 1 272 ? -5.971 3.538 -22.253 1.00 44.53 272 THR A N 1
ATOM 2235 C CA . THR A 1 272 ? -7.036 2.963 -23.101 1.00 44.53 272 THR A CA 1
ATOM 2236 C C . THR A 1 272 ? -7.697 1.731 -22.463 1.00 44.53 272 THR A C 1
ATOM 2238 O O . THR A 1 272 ? -8.851 1.420 -22.778 1.00 44.53 272 THR A O 1
ATOM 2241 N N . SER A 1 273 ? -7.032 1.077 -21.504 1.00 39.34 273 SER A N 1
ATOM 2242 C CA . SER A 1 273 ? -7.596 0.065 -20.602 1.00 39.34 273 SER A CA 1
ATOM 2243 C C . SER A 1 273 ? -6.833 0.111 -19.272 1.00 39.34 273 SER A C 1
ATOM 2245 O O . SER A 1 273 ? -5.617 -0.049 -19.310 1.00 39.34 273 SER A O 1
ATOM 2247 N N . PRO A 1 274 ? -7.484 0.355 -18.121 1.00 43.25 274 PRO A N 1
ATOM 2248 C CA . PRO A 1 274 ? -6.800 0.403 -16.823 1.00 43.25 274 PRO A CA 1
ATOM 2249 C C . PRO A 1 274 ? -6.278 -0.949 -16.352 1.00 43.25 274 PRO A C 1
ATOM 2251 O O . PRO A 1 274 ? -5.376 -0.994 -15.532 1.00 43.25 274 PRO A O 1
ATOM 2254 N N . TYR A 1 275 ? -6.838 -2.021 -16.901 1.00 35.62 275 TYR A N 1
ATOM 2255 C CA . TYR A 1 275 ? -6.416 -3.384 -16.664 1.00 35.62 275 TYR A CA 1
ATOM 2256 C C . TYR A 1 275 ? -6.487 -4.109 -18.016 1.00 35.62 275 TYR A C 1
ATOM 2258 O O . TYR A 1 275 ? -7.533 -4.062 -18.680 1.00 35.62 275 TYR A O 1
ATOM 2266 N N . PRO A 1 276 ? -5.422 -4.765 -18.498 1.00 40.88 276 PRO A N 1
ATOM 2267 C CA . PRO A 1 276 ? -5.554 -5.755 -19.567 1.00 40.88 276 PRO A CA 1
ATOM 2268 C C . PRO A 1 276 ? -6.390 -6.972 -19.110 1.00 40.88 276 PRO A C 1
ATOM 2270 O O . PRO A 1 276 ? -6.872 -7.737 -19.945 1.00 40.88 276 PRO A O 1
ATOM 2273 N N . VAL A 1 277 ? -6.624 -7.116 -17.799 1.00 35.75 277 VAL A N 1
ATOM 2274 C CA . VAL A 1 277 ? -7.455 -8.149 -17.164 1.00 35.75 277 VAL A CA 1
ATOM 2275 C C . VAL A 1 277 ? -8.801 -7.549 -16.731 1.00 35.75 277 VAL A C 1
ATOM 2277 O O . VAL A 1 277 ? -8.848 -6.472 -16.156 1.00 35.75 277 VAL A O 1
ATOM 2280 N N . LYS A 1 278 ? -9.934 -8.203 -17.013 1.00 31.22 278 LYS A N 1
ATOM 2281 C CA . LYS A 1 278 ? -11.260 -7.665 -16.646 1.00 31.22 278 LYS A CA 1
ATOM 2282 C C . LYS A 1 278 ? -11.379 -7.438 -15.125 1.00 31.22 278 LYS A C 1
ATOM 2284 O O . LYS A 1 278 ? -11.108 -8.340 -14.338 1.00 31.22 278 LYS A O 1
ATOM 2289 N N . VAL A 1 279 ? -11.844 -6.248 -14.738 1.00 34.06 279 VAL A N 1
ATOM 2290 C CA . VAL A 1 279 ? -12.021 -5.780 -13.342 1.00 34.06 279 VAL A CA 1
ATOM 2291 C C . VAL A 1 279 ? -12.990 -6.652 -12.533 1.00 34.06 279 VAL A C 1
ATOM 2293 O O . VAL A 1 279 ? -12.838 -6.778 -11.322 1.00 34.06 279 VAL A O 1
ATOM 2296 N N . ASP A 1 280 ? -13.901 -7.362 -13.203 1.00 28.80 280 ASP A N 1
ATOM 2297 C CA . ASP A 1 280 ? -14.878 -8.271 -12.582 1.00 28.80 280 ASP A CA 1
ATOM 2298 C C . ASP A 1 280 ? -14.248 -9.504 -11.890 1.00 28.80 280 ASP A C 1
ATOM 2300 O O . ASP A 1 280 ? -14.963 -10.344 -11.351 1.00 28.80 280 ASP A O 1
ATOM 2304 N N . THR A 1 281 ? -12.916 -9.628 -11.898 1.00 31.77 281 THR A N 1
ATOM 2305 C CA . THR A 1 281 ? -12.174 -10.752 -11.300 1.00 31.77 281 THR A CA 1
ATOM 2306 C C . THR A 1 281 ? -11.446 -10.409 -9.992 1.00 31.77 281 THR A C 1
ATOM 2308 O O . THR A 1 281 ? -10.831 -11.297 -9.410 1.00 31.77 281 THR A O 1
ATOM 2311 N N . LEU A 1 282 ? -11.496 -9.159 -9.508 1.00 33.12 282 LEU A N 1
ATOM 2312 C CA . LEU A 1 282 ? -10.692 -8.710 -8.352 1.00 33.12 282 LEU A CA 1
ATOM 2313 C C . LEU A 1 282 ? -11.434 -8.669 -7.002 1.00 33.12 282 LEU A C 1
ATOM 2315 O O . LEU A 1 282 ? -10.813 -8.394 -5.979 1.00 33.12 282 LEU A O 1
ATOM 2319 N N . LEU A 1 283 ? -12.716 -9.044 -6.963 1.00 29.56 283 LEU A N 1
ATOM 2320 C CA . LEU A 1 283 ? -13.384 -9.462 -5.725 1.00 29.56 283 LEU A CA 1
ATOM 2321 C C . LEU A 1 283 ? -13.230 -10.979 -5.566 1.00 29.56 283 LEU A C 1
ATOM 2323 O O . LEU A 1 283 ? -14.152 -11.743 -5.841 1.00 29.56 283 LEU A O 1
ATOM 2327 N N . LEU A 1 284 ? -12.046 -11.433 -5.157 1.00 31.83 284 LEU A N 1
ATOM 2328 C CA . LEU A 1 284 ? -11.826 -12.830 -4.787 1.00 31.83 284 LEU A CA 1
ATOM 2329 C C . LEU A 1 284 ? -11.252 -12.914 -3.379 1.00 31.83 284 LEU A C 1
ATOM 2331 O O . LEU A 1 284 ? -10.043 -12.927 -3.175 1.00 31.83 284 LEU A O 1
ATOM 2335 N N . ASN A 1 285 ? -12.151 -13.072 -2.412 1.00 32.97 285 ASN A N 1
ATOM 2336 C CA . ASN A 1 285 ? -11.854 -13.892 -1.251 1.00 32.97 285 ASN A CA 1
ATOM 2337 C C . ASN A 1 285 ? -13.071 -14.752 -0.891 1.00 32.97 285 ASN A C 1
ATOM 2339 O O . ASN A 1 285 ? -14.081 -14.265 -0.393 1.00 32.97 285 ASN A O 1
ATOM 2343 N N . SER A 1 286 ? -12.976 -16.044 -1.183 1.00 31.20 286 SER A N 1
ATOM 2344 C CA . SER A 1 286 ? -13.277 -17.115 -0.229 1.00 31.20 286 SER A CA 1
ATOM 2345 C C . SER A 1 286 ? -12.972 -18.449 -0.906 1.00 31.20 286 SER A C 1
ATOM 2347 O O . SER A 1 286 ? -13.666 -18.890 -1.810 1.00 31.20 286 SER A O 1
ATOM 2349 N N . GLU A 1 287 ? -11.907 -19.084 -0.430 1.00 34.84 287 GLU A N 1
ATOM 2350 C CA . GLU A 1 287 ? -11.535 -20.469 -0.719 1.00 34.84 287 GLU A CA 1
ATOM 2351 C C . GLU A 1 287 ? -10.925 -20.792 -2.101 1.00 34.84 287 GLU A C 1
ATOM 2353 O O . GLU A 1 287 ? -11.439 -20.475 -3.164 1.00 34.84 287 GLU A O 1
ATOM 2358 N N . GLN A 1 288 ? -9.858 -21.597 -2.026 1.00 34.78 288 GLN A N 1
ATOM 2359 C CA . GLN A 1 288 ? -9.238 -22.400 -3.089 1.00 34.78 288 GLN A CA 1
ATOM 2360 C C . GLN A 1 288 ? -8.151 -21.725 -3.937 1.00 34.78 288 GLN A C 1
ATOM 2362 O O . GLN A 1 288 ? -8.374 -21.166 -5.006 1.00 34.78 288 GLN A O 1
ATOM 2367 N N . GLY A 1 289 ? -6.900 -21.989 -3.543 1.00 40.88 289 GLY A N 1
ATOM 2368 C CA . GLY A 1 289 ? -5.863 -22.209 -4.541 1.00 40.88 289 GLY A CA 1
ATOM 2369 C C . GLY A 1 289 ? -6.256 -23.389 -5.431 1.00 40.88 289 GLY A C 1
ATOM 2370 O O . GLY A 1 289 ? -6.424 -24.491 -4.912 1.00 40.88 289 GLY A O 1
ATOM 2371 N N . LYS A 1 290 ? -6.411 -23.149 -6.742 1.00 26.66 290 LYS A N 1
ATOM 2372 C CA . LYS A 1 290 ? -6.154 -24.085 -7.857 1.00 26.66 290 LYS A CA 1
ATOM 2373 C C . LYS A 1 290 ? -6.609 -23.510 -9.216 1.00 26.66 290 LYS A C 1
ATOM 2375 O O . LYS A 1 290 ? -7.802 -23.376 -9.442 1.00 26.66 290 LYS A O 1
ATOM 2380 N N . TYR A 1 291 ? -5.626 -23.356 -10.119 1.00 27.94 291 TYR A N 1
ATOM 2381 C CA . TYR A 1 291 ? -5.682 -23.238 -11.598 1.00 27.94 291 TYR A CA 1
ATOM 2382 C C . TYR A 1 291 ? -6.395 -21.995 -12.173 1.00 27.94 291 TYR A C 1
ATOM 2384 O O . TYR A 1 291 ? -7.427 -21.581 -11.674 1.00 27.94 291 TYR A O 1
ATOM 2392 N N . VAL A 1 292 ? -5.840 -21.292 -13.174 1.00 27.31 292 VAL A N 1
ATOM 2393 C CA . VAL A 1 292 ? -5.757 -21.646 -14.615 1.00 27.31 292 VAL A CA 1
ATOM 2394 C C . VAL A 1 292 ? -4.591 -20.856 -15.267 1.00 27.31 292 VAL A C 1
ATOM 2396 O O . VAL A 1 292 ? -4.555 -19.639 -15.169 1.00 27.31 292 VAL A O 1
ATOM 2399 N N . ILE A 1 293 ? -3.482 -21.485 -15.686 1.00 29.81 293 ILE A N 1
ATOM 2400 C CA . ILE A 1 293 ? -3.058 -21.819 -17.075 1.00 29.81 293 ILE A CA 1
ATOM 2401 C C . ILE A 1 293 ? -3.557 -20.881 -18.192 1.00 29.81 293 ILE A C 1
ATOM 2403 O O . ILE A 1 293 ? -4.719 -20.943 -18.574 1.00 29.81 293 ILE A O 1
ATOM 2407 N N . GLY A 1 294 ? -2.644 -20.167 -18.855 1.00 23.84 294 GLY A N 1
ATOM 2408 C CA . GLY A 1 294 ? -2.918 -19.579 -20.169 1.00 23.84 294 GLY A CA 1
ATOM 2409 C C . GLY A 1 294 ? -1.783 -18.709 -20.702 1.00 23.84 294 GLY A C 1
ATOM 2410 O O . GLY A 1 294 ? -1.810 -17.518 -20.442 1.00 23.84 294 GLY A O 1
ATOM 2411 N N . LEU A 1 295 ? -0.844 -19.362 -21.407 1.00 27.80 295 LEU A N 1
ATOM 2412 C CA . LEU A 1 295 ? 0.094 -18.871 -22.440 1.00 27.80 295 LEU A CA 1
ATOM 2413 C C . LEU A 1 295 ? 0.621 -17.428 -22.353 1.00 27.80 295 LEU A C 1
ATOM 2415 O O . LEU A 1 295 ? -0.158 -16.492 -22.623 1.00 27.80 295 LEU A O 1
#

pLDDT: mean 73.95, std 23.37, range [23.84, 98.56]

Radius of gyration: 28.23 Å; Cα contacts (8 Å, |Δi|>4): 424; chains: 1; bounding box: 47×88×64 Å